Protein AF-0000000087306360 (afdb_homodimer)

Organism: Triticum turgidum subsp. durum (NCBI:txid4567)

Foldseek 3Di:
DVVQQVVLLVVLVVLLVQLVPDPDPVSVLVSLLVNLVSLQRYDPVSLLVCCVPNQVSLLVCVVDVVRLLSSLSSLLSSLLSQPVDPPDHHSDDVVRCLVVLQSLQLVLLVLVPPDDDDPPPSSVSSNVSSLSSLLSSCVRPVVSSVVSLVVQCVDPDPSSNSSSVSSCVVCVVVVVVVVVVD/DVVQQVVLLVVLVVLLVQLVPDPDPVSVLVSLLVNLVSLQRYDPVSLLVCCVPNQVSLLVCVVDVVRLLSSLSSLLSSLLSQPVDPPDHHSDDVVRCLVVLQSLQLVLLVLVPPDDDDPPPSSVSSNVSSLSSLLSSCVRPVVSSVVSLVVQCVDPDPSSNSSSVSSCVVCVVVVVVVVVVD

Solvent-accessible surface area (backbone atoms only — not comparable to full-atom values): 19522 Å² total; per-residue (Å²): 111,65,66,59,35,52,48,40,42,52,51,51,52,49,39,52,52,49,33,76,68,47,86,49,66,67,58,31,50,54,30,46,46,49,49,23,67,38,50,76,57,35,51,67,70,61,49,58,71,41,44,79,57,49,53,61,59,50,60,61,42,60,77,38,73,91,42,35,43,58,45,28,46,21,48,29,39,44,48,42,52,36,43,62,47,90,88,49,77,53,72,62,56,71,81,72,42,46,65,56,52,61,63,44,22,43,55,45,26,56,53,65,66,56,77,91,77,76,83,47,67,61,48,50,50,26,42,52,28,50,49,45,40,52,48,52,45,33,73,66,35,48,67,59,44,51,54,52,38,55,53,32,56,69,49,90,47,62,45,38,23,48,10,28,53,54,48,49,63,65,43,45,68,59,49,50,50,55,51,67,71,100,111,66,67,59,35,53,50,40,42,52,50,51,53,50,40,51,52,49,34,76,67,48,86,49,65,66,57,32,50,53,30,47,46,48,50,24,68,38,52,78,56,36,52,68,68,60,50,58,71,41,44,81,58,48,53,59,58,49,61,62,43,60,80,38,73,90,44,34,44,58,43,28,45,22,48,30,40,44,47,44,52,36,41,63,46,91,87,49,77,51,72,61,58,69,79,71,42,47,64,57,52,62,62,44,22,42,57,46,25,57,53,66,68,56,74,90,74,72,83,48,68,62,49,49,50,27,43,51,27,49,48,45,40,54,48,50,47,32,73,66,34,49,67,59,45,50,52,51,38,56,54,30,56,69,48,91,48,64,45,38,24,48,10,27,52,53,49,48,64,65,43,47,69,59,50,48,52,55,53,66,72,100

Nearest PDB structures (foldseek):
  5cwj-assembly1_A  TM=5.772E-01  e=1.421E-01  synthetic construct
  4kk0-assembly1_B  TM=5.123E-01  e=2.260E-01  Schizosaccharomyces pombe 972h-
  3bct-assembly1_A  TM=3.784E-01  e=2.368E-01  Mus musculus
  7f7o-assembly1_A  TM=3.634E-01  e=1.201E+00  Homo sapiens
  6zha-assembly1_A  TM=4.119E-01  e=9.686E+00  Homo sapiens

Structure (mmCIF, N/CA/C/O backbone):
data_AF-0000000087306360-model_v1
#
loop_
_entity.id
_entity.type
_entity.pdbx_description
1 polymer 'MROH2B-like HEAT-repeats domain-containing protein'
#
loop_
_atom_site.group_PDB
_atom_site.id
_atom_site.type_symbol
_atom_site.label_atom_id
_atom_site.label_alt_id
_atom_site.label_comp_id
_atom_site.label_asym_id
_atom_site.label_entity_id
_atom_site.label_seq_id
_atom_site.pdbx_PDB_ins_code
_atom_site.Cartn_x
_atom_site.Cartn_y
_atom_site.Cartn_z
_atom_site.occupancy
_atom_site.B_iso_or_equiv
_atom_site.auth_seq_id
_atom_site.auth_comp_id
_atom_site.auth_asym_id
_atom_site.auth_atom_id
_atom_site.pdbx_PDB_model_num
ATOM 1 N N . MET A 1 1 ? 10.766 5.312 -13.102 1 61.09 1 MET A N 1
ATOM 2 C CA . MET A 1 1 ? 10.234 6.242 -12.109 1 61.09 1 MET A CA 1
ATOM 3 C C . MET A 1 1 ? 8.727 6.418 -12.281 1 61.09 1 MET A C 1
ATOM 5 O O . MET A 1 1 ? 7.969 6.328 -11.32 1 61.09 1 MET A O 1
ATOM 9 N N . THR A 1 2 ? 8.266 6.293 -13.445 1 75.25 2 THR A N 1
ATOM 10 C CA . THR A 1 2 ? 6.855 6.535 -13.742 1 75.25 2 THR A CA 1
ATOM 11 C C . THR A 1 2 ? 6 5.348 -13.305 1 75.25 2 THR A C 1
ATOM 13 O O . THR A 1 2 ? 4.926 5.527 -12.727 1 75.25 2 THR A O 1
ATOM 16 N N . MET A 1 3 ? 6.629 4.18 -13.453 1 80.56 3 MET A N 1
ATOM 17 C CA . MET A 1 3 ? 5.863 2.984 -13.117 1 80.56 3 MET A CA 1
ATOM 18 C C . MET A 1 3 ? 5.68 2.863 -11.609 1 80.56 3 MET A C 1
ATOM 20 O O . MET A 1 3 ? 4.586 2.561 -11.133 1 80.56 3 MET A O 1
ATOM 24 N N . LEU A 1 4 ? 6.699 3.25 -10.867 1 85.75 4 LEU A N 1
ATOM 25 C CA . LEU A 1 4 ? 6.609 3.203 -9.414 1 85.75 4 LEU A CA 1
ATOM 26 C C . LEU A 1 4 ? 5.641 4.266 -8.898 1 85.75 4 LEU A C 1
ATOM 28 O O . LEU A 1 4 ? 4.863 4.008 -7.977 1 85.75 4 LEU A O 1
ATOM 32 N N . CYS A 1 5 ? 5.66 5.371 -9.594 1 91 5 CYS A N 1
ATOM 33 C CA . CYS A 1 5 ? 4.773 6.449 -9.164 1 91 5 CYS A CA 1
ATOM 34 C C . CYS A 1 5 ? 3.312 6.066 -9.375 1 91 5 CYS A C 1
ATOM 36 O O . CYS A 1 5 ? 2.475 6.301 -8.508 1 91 5 CYS A O 1
ATOM 38 N N . SER A 1 6 ? 3.059 5.449 -10.461 1 94.06 6 SER A N 1
ATOM 39 C CA . SER A 1 6 ? 1.691 5.016 -10.742 1 94.06 6 SER A CA 1
ATOM 40 C C . SER A 1 6 ? 1.239 3.943 -9.758 1 94.06 6 SER A C 1
ATOM 42 O O . SER A 1 6 ? 0.104 3.973 -9.273 1 94.06 6 SER A O 1
ATOM 44 N N . PHE A 1 7 ? 2.143 3.156 -9.492 1 95.06 7 PHE A N 1
ATOM 45 C CA . PHE A 1 7 ? 1.848 2.098 -8.531 1 95.06 7 PHE A CA 1
ATOM 46 C C . PHE A 1 7 ? 1.548 2.684 -7.16 1 95.06 7 PHE A C 1
ATOM 48 O O . PHE A 1 7 ? 0.56 2.312 -6.523 1 95.06 7 PHE A O 1
ATOM 55 N N . MET A 1 8 ? 2.359 3.643 -6.762 1 96.5 8 MET A N 1
ATOM 56 C CA . MET A 1 8 ? 2.168 4.242 -5.445 1 96.5 8 MET A CA 1
ATOM 57 C C . MET A 1 8 ? 0.843 4.996 -5.375 1 96.5 8 MET A C 1
ATOM 59 O O . MET A 1 8 ? 0.156 4.957 -4.352 1 96.5 8 MET A O 1
ATOM 63 N N . ASN A 1 9 ? 0.493 5.609 -6.449 1 97.88 9 ASN A N 1
ATOM 64 C CA . ASN A 1 9 ? -0.792 6.301 -6.488 1 97.88 9 ASN A CA 1
ATOM 65 C C . ASN A 1 9 ? -1.956 5.328 -6.328 1 97.88 9 ASN A C 1
ATOM 67 O O . ASN A 1 9 ? -2.91 5.609 -5.602 1 97.88 9 ASN A O 1
ATOM 71 N N . SER A 1 10 ? -1.844 4.215 -6.906 1 96.75 10 SER A N 1
ATOM 72 C CA . SER A 1 10 ? -2.908 3.219 -6.836 1 96.75 10 SER A CA 1
ATOM 73 C C . SER A 1 10 ? -3.039 2.645 -5.43 1 96.75 10 SER A C 1
ATOM 75 O O . SER A 1 10 ? -4.148 2.477 -4.926 1 96.75 10 SER A O 1
ATOM 77 N N . VAL A 1 11 ? -1.926 2.352 -4.828 1 97.81 11 VAL A N 1
ATOM 78 C CA . VAL A 1 11 ? -1.934 1.792 -3.482 1 97.81 11 VAL A CA 1
ATOM 79 C C . VAL A 1 11 ? -2.465 2.828 -2.494 1 97.81 11 VAL A C 1
ATOM 81 O O . VAL A 1 11 ? -3.225 2.494 -1.582 1 97.81 11 VAL A O 1
ATOM 84 N N . PHE A 1 12 ? -2.08 4.078 -2.697 1 98.38 12 PHE A N 1
ATOM 85 C CA . PHE A 1 12 ? -2.527 5.172 -1.841 1 98.38 12 PHE A CA 1
ATOM 86 C C . PHE A 1 12 ? -4.047 5.273 -1.842 1 98.38 12 PHE A C 1
ATOM 88 O O . PHE A 1 12 ? -4.672 5.348 -0.78 1 98.38 12 PHE A O 1
ATOM 95 N N . GLU A 1 13 ? -4.641 5.191 -3.018 1 97.94 13 GLU A N 1
ATOM 96 C CA . GLU A 1 13 ? -6.094 5.258 -3.139 1 97.94 13 GLU A CA 1
ATOM 97 C C . GLU A 1 13 ? -6.762 4.055 -2.479 1 97.94 13 GLU A C 1
ATOM 99 O O . GLU A 1 13 ? -7.789 4.199 -1.812 1 97.94 13 GLU A O 1
ATOM 104 N N . LEU A 1 14 ? -6.219 2.979 -2.688 1 98.12 14 LEU A N 1
ATOM 105 C CA . LEU A 1 14 ? -6.754 1.765 -2.076 1 98.12 14 LEU A CA 1
ATOM 106 C C . LEU A 1 14 ? -6.715 1.859 -0.555 1 98.12 14 LEU A C 1
ATOM 108 O O . LEU A 1 14 ? -7.695 1.539 0.117 1 98.12 14 LEU A O 1
ATOM 112 N N . LEU A 1 15 ? -5.598 2.316 -0.018 1 98.12 15 LEU A N 1
ATOM 113 C CA . LEU A 1 15 ? -5.445 2.393 1.431 1 98.12 15 LEU A CA 1
ATOM 114 C C . LEU A 1 15 ? -6.387 3.438 2.021 1 98.12 15 LEU A C 1
ATOM 116 O O . LEU A 1 15 ? -6.883 3.271 3.139 1 98.12 15 LEU A O 1
ATOM 120 N N . LEU A 1 16 ? -6.613 4.508 1.243 1 97.88 16 LEU A N 1
ATOM 121 C CA . LEU A 1 16 ? -7.605 5.48 1.69 1 97.88 16 LEU A CA 1
ATOM 122 C C . LEU A 1 16 ? -8.984 4.836 1.808 1 97.88 16 LEU A C 1
ATOM 124 O O . LEU A 1 16 ? -9.68 5.039 2.801 1 97.88 16 LEU A O 1
ATOM 128 N N . LYS A 1 17 ? -9.328 4.043 0.851 1 96.75 17 LYS A N 1
ATOM 129 C CA . LYS A 1 17 ? -10.609 3.357 0.851 1 96.75 17 LYS A CA 1
ATOM 130 C C . LYS A 1 17 ? -10.703 2.361 2.004 1 96.75 17 LYS A C 1
ATOM 132 O O . LYS A 1 17 ? -11.727 2.289 2.688 1 96.75 17 LYS A O 1
ATOM 137 N N . VAL A 1 18 ? -9.688 1.661 2.213 1 96.31 18 VAL A N 1
ATOM 138 C CA . VAL A 1 18 ? -9.633 0.656 3.27 1 96.31 18 VAL A CA 1
ATOM 139 C C . VAL A 1 18 ? -9.75 1.332 4.633 1 96.31 18 VAL A C 1
ATOM 141 O O . VAL A 1 18 ? -10.5 0.877 5.496 1 96.31 18 VAL A O 1
ATOM 144 N N . TRP A 1 19 ? -9.031 2.408 4.777 1 96.25 19 TRP A N 1
ATOM 145 C CA . TRP A 1 19 ? -9.016 3.141 6.039 1 96.25 19 TRP A CA 1
ATOM 146 C C . TRP A 1 19 ? -10.398 3.658 6.391 1 96.25 19 TRP A C 1
ATOM 148 O O . TRP A 1 19 ? -10.898 3.426 7.496 1 96.25 19 TRP A O 1
ATOM 158 N N . THR A 1 20 ? -11.016 4.246 5.461 1 94.38 20 THR A N 1
ATOM 159 C CA . THR A 1 20 ? -12.289 4.91 5.723 1 94.38 20 THR A CA 1
ATOM 160 C C . THR A 1 20 ? -13.414 3.891 5.828 1 94.38 20 THR A C 1
ATOM 162 O O . THR A 1 20 ? -14.445 4.16 6.453 1 94.38 20 THR A O 1
ATOM 165 N N . GLY A 1 21 ? -13.195 2.705 5.328 1 93.88 21 GLY A N 1
ATOM 166 C CA . GLY A 1 21 ? -14.25 1.706 5.301 1 93.88 21 GLY A CA 1
ATOM 167 C C . GLY A 1 21 ? -14.086 0.638 6.367 1 93.88 21 GLY A C 1
ATOM 168 O O . GLY A 1 21 ? -14.984 -0.186 6.566 1 93.88 21 GLY A O 1
ATOM 169 N N . SER A 1 22 ? -13.055 0.652 7.035 1 92.38 22 SER A N 1
ATOM 170 C CA . SER A 1 22 ? -12.773 -0.441 7.961 1 92.38 22 SER A CA 1
ATOM 171 C C . SER A 1 22 ? -13.312 -0.135 9.359 1 92.38 22 SER A C 1
ATOM 173 O O . SER A 1 22 ? -13.211 0.999 9.828 1 92.38 22 SER A O 1
ATOM 175 N N . ARG A 1 23 ? -13.797 -1.162 10.023 1 91.19 23 ARG A N 1
ATOM 176 C CA . ARG A 1 23 ? -14.219 -1.06 11.414 1 91.19 23 ARG A CA 1
ATOM 177 C C . ARG A 1 23 ? -13.164 -1.646 12.352 1 91.19 23 ARG A C 1
ATOM 179 O O . ARG A 1 23 ? -13.258 -1.491 13.57 1 91.19 23 ARG A O 1
ATOM 186 N N . ASP A 1 24 ? -12.156 -2.33 11.789 1 91.5 24 ASP A N 1
ATOM 187 C CA . ASP A 1 24 ? -11.07 -2.938 12.547 1 91.5 24 ASP A CA 1
ATOM 188 C C . ASP A 1 24 ? -10 -1.903 12.898 1 91.5 24 ASP A C 1
ATOM 190 O O . ASP A 1 24 ? -9.336 -1.367 12.016 1 91.5 24 ASP A O 1
ATOM 194 N N . LEU A 1 25 ? -9.836 -1.703 14.211 1 89.81 25 LEU A N 1
ATOM 195 C CA . LEU A 1 25 ? -8.93 -0.661 14.695 1 89.81 25 LEU A CA 1
ATOM 196 C C . LEU A 1 25 ? -7.512 -0.902 14.195 1 89.81 25 LEU A C 1
ATOM 198 O O . LEU A 1 25 ? -6.816 0.04 13.805 1 89.81 25 LEU A O 1
ATOM 202 N N . LYS A 1 26 ? -7.074 -2.16 14.172 1 92.12 26 LYS A N 1
ATOM 203 C CA . LYS A 1 26 ? -5.719 -2.48 13.734 1 92.12 26 LYS A CA 1
ATOM 204 C C . LYS A 1 26 ? -5.52 -2.139 12.258 1 92.12 26 LYS A C 1
ATOM 206 O O . LYS A 1 26 ? -4.48 -1.594 11.875 1 92.12 26 LYS A O 1
ATOM 211 N N . VAL A 1 27 ? -6.512 -2.428 11.492 1 94.44 27 VAL A N 1
ATOM 212 C CA . VAL A 1 27 ? -6.461 -2.109 10.07 1 94.44 27 VAL A CA 1
ATOM 213 C C . VAL A 1 27 ? -6.461 -0.594 9.875 1 94.44 27 VAL A C 1
ATOM 215 O O . VAL A 1 27 ? -5.688 -0.062 9.078 1 94.44 27 VAL A O 1
ATOM 218 N N . ARG A 1 28 ? -7.277 0.092 10.633 1 94.44 28 ARG A N 1
ATO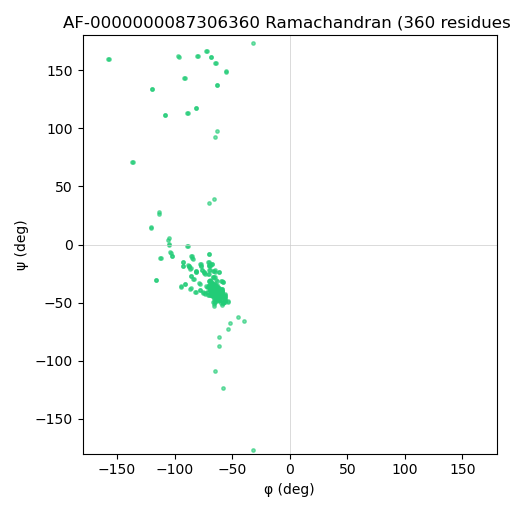M 219 C CA . ARG A 1 28 ? -7.34 1.548 10.555 1 94.44 28 ARG A CA 1
ATOM 220 C C . ARG A 1 28 ? -6 2.176 10.922 1 94.44 28 ARG A C 1
ATOM 222 O O . ARG A 1 28 ? -5.504 3.053 10.203 1 94.44 28 ARG A O 1
ATOM 229 N N . LEU A 1 29 ? -5.375 1.662 11.922 1 94.75 29 LEU A N 1
ATOM 230 C CA . LEU A 1 29 ? -4.109 2.211 12.398 1 94.75 29 LEU A CA 1
ATOM 231 C C . LEU A 1 29 ? -2.986 1.927 11.406 1 94.75 29 LEU A C 1
ATOM 233 O O . LEU A 1 29 ? -2.197 2.818 11.078 1 94.75 29 LEU A O 1
ATOM 237 N N . SER A 1 30 ? -2.961 0.717 10.914 1 96.69 30 SER A N 1
ATOM 238 C CA . SER A 1 30 ? -1.931 0.367 9.945 1 96.69 30 SER A CA 1
ATOM 239 C C . SER A 1 30 ? -2.107 1.148 8.648 1 96.69 30 SER A C 1
ATOM 241 O O . SER A 1 30 ? -1.124 1.517 8 1 96.69 30 SER A O 1
ATOM 243 N N . SER A 1 31 ? -3.365 1.388 8.305 1 97.56 31 SER A N 1
ATOM 244 C CA . SER A 1 31 ? -3.639 2.158 7.094 1 97.56 31 SER A CA 1
ATOM 245 C C . SER A 1 31 ? -3.184 3.605 7.246 1 97.56 31 SER A C 1
ATOM 247 O O . SER A 1 31 ? -2.545 4.16 6.348 1 97.56 31 SER A O 1
ATOM 249 N N . VAL A 1 32 ? -3.453 4.211 8.367 1 96.69 32 VAL A N 1
ATOM 250 C CA . VAL A 1 32 ? -3.068 5.598 8.609 1 96.69 32 VAL A CA 1
ATOM 251 C C . VAL A 1 32 ? -1.545 5.715 8.633 1 96.69 32 VAL A C 1
ATOM 253 O O . VAL A 1 32 ? -0.982 6.652 8.062 1 96.69 32 VAL A O 1
ATOM 256 N N . GLU A 1 33 ? -0.92 4.773 9.242 1 96.94 33 GLU A N 1
ATOM 257 C CA . GLU A 1 33 ? 0.54 4.758 9.273 1 96.94 33 GLU A CA 1
ATOM 258 C C . GLU A 1 33 ? 1.119 4.645 7.863 1 96.94 33 GLU A C 1
ATOM 260 O O . GLU A 1 33 ? 2.057 5.363 7.516 1 96.94 33 GLU A O 1
ATOM 265 N N . ALA A 1 34 ? 0.578 3.75 7.09 1 97.94 34 ALA A N 1
ATOM 266 C CA . ALA A 1 34 ? 1.039 3.566 5.719 1 97.94 34 ALA A CA 1
ATOM 267 C C . ALA A 1 34 ? 0.802 4.824 4.887 1 97.94 34 ALA A C 1
ATOM 269 O O . ALA A 1 34 ? 1.688 5.266 4.148 1 97.94 34 ALA A O 1
ATOM 270 N N . LEU A 1 35 ? -0.329 5.375 5.012 1 97.94 35 LEU A N 1
ATOM 271 C CA . LEU A 1 35 ? -0.656 6.598 4.289 1 97.94 35 LEU A CA 1
ATOM 272 C C . LEU A 1 35 ? 0.304 7.723 4.664 1 97.94 35 LEU A C 1
ATOM 274 O O . LEU A 1 35 ? 0.801 8.438 3.791 1 97.94 35 LEU A O 1
ATOM 278 N N . GLY A 1 36 ? 0.592 7.828 5.918 1 97.69 36 GLY A N 1
ATOM 279 C CA . GLY A 1 36 ? 1.539 8.836 6.375 1 97.69 36 GLY A CA 1
ATOM 280 C C . GLY A 1 36 ? 2.912 8.688 5.746 1 97.69 36 GLY A C 1
ATOM 281 O O . GLY A 1 36 ? 3.555 9.68 5.406 1 97.69 36 GLY A O 1
ATOM 282 N N . GLU A 1 37 ? 3.314 7.488 5.594 1 96.25 37 GLU A N 1
ATOM 283 C CA . GLU A 1 37 ? 4.621 7.223 5.004 1 96.25 37 GLU A CA 1
ATOM 284 C C . GLU A 1 37 ? 4.605 7.469 3.496 1 96.25 37 GLU A C 1
ATOM 286 O O . GLU A 1 37 ? 5.637 7.797 2.904 1 96.25 37 GLU A O 1
ATOM 291 N N . MET A 1 38 ? 3.438 7.402 2.875 1 96.81 38 MET A N 1
ATOM 292 C CA . MET A 1 38 ? 3.342 7.395 1.419 1 96.81 38 MET A CA 1
ATOM 293 C C . MET A 1 38 ? 3.152 8.805 0.878 1 96.81 38 MET A C 1
ATOM 295 O O . MET A 1 38 ? 3.314 9.047 -0.32 1 96.81 38 MET A O 1
ATOM 299 N N . VAL A 1 39 ? 2.82 9.75 1.661 1 96.62 39 VAL A N 1
ATOM 300 C CA . VAL A 1 39 ? 2.434 11.07 1.184 1 96.62 39 VAL A CA 1
ATOM 301 C C . VAL A 1 39 ? 3.6 11.711 0.427 1 96.62 39 VAL A C 1
ATOM 303 O O . VAL A 1 39 ? 3.391 12.539 -0.459 1 96.62 39 VAL A O 1
ATOM 306 N N . GLY A 1 40 ? 4.789 11.297 0.7 1 94.44 40 GLY A N 1
ATOM 307 C CA . GLY A 1 40 ? 5.938 11.82 -0.027 1 94.44 40 GLY A CA 1
ATOM 308 C C . GLY A 1 40 ? 6.254 11.031 -1.284 1 94.44 40 GLY A C 1
ATOM 309 O O . GLY A 1 40 ? 7.145 11.406 -2.049 1 94.44 40 GLY A O 1
ATOM 310 N N . LEU A 1 41 ? 5.492 9.961 -1.561 1 94.75 41 LEU A N 1
ATOM 311 C CA . LEU A 1 41 ? 5.797 9.055 -2.664 1 94.75 41 LEU A CA 1
ATOM 312 C C . LEU A 1 41 ? 4.742 9.164 -3.762 1 94.75 41 LEU A C 1
ATOM 314 O O . LEU A 1 41 ? 4.922 8.625 -4.855 1 94.75 41 LEU A O 1
ATOM 318 N N . VAL A 1 42 ? 3.625 9.828 -3.498 1 96.88 42 VAL A N 1
ATOM 319 C CA . VAL A 1 42 ? 2.561 9.977 -4.484 1 96.88 42 VAL A CA 1
ATOM 320 C C . VAL A 1 42 ? 2.693 11.328 -5.188 1 96.88 42 VAL A C 1
ATOM 322 O O . VAL A 1 42 ? 3.443 12.195 -4.742 1 96.88 42 VAL A O 1
ATOM 325 N N . THR A 1 43 ? 2.033 11.391 -6.312 1 96.19 43 THR A N 1
ATOM 326 C CA . THR A 1 43 ? 2.068 12.656 -7.043 1 96.19 43 THR A CA 1
ATOM 327 C C . THR A 1 43 ? 1.385 13.758 -6.242 1 96.19 43 THR A C 1
ATOM 329 O O . THR A 1 43 ? 0.495 13.492 -5.434 1 96.19 43 THR A O 1
ATOM 332 N N . ARG A 1 44 ? 1.751 14.984 -6.52 1 96.12 44 ARG A N 1
ATOM 333 C CA . ARG A 1 44 ? 1.168 16.141 -5.855 1 96.12 44 ARG A CA 1
ATOM 334 C C . ARG A 1 44 ? -0.329 16.234 -6.137 1 96.12 44 ARG A C 1
ATOM 336 O O . ARG A 1 44 ? -1.111 16.578 -5.246 1 96.12 44 ARG A O 1
ATOM 343 N N . SER A 1 45 ? -0.631 15.953 -7.414 1 96.81 45 SER A N 1
ATOM 344 C CA . SER A 1 45 ? -2.041 15.992 -7.785 1 96.81 45 SER A CA 1
ATOM 345 C C . SER A 1 45 ? -2.85 14.969 -6.992 1 96.81 45 SER A C 1
ATOM 347 O O . SER A 1 45 ? -3.967 15.258 -6.559 1 96.81 45 SER A O 1
ATOM 349 N N . GLN A 1 46 ? -2.266 13.773 -6.852 1 97.25 46 GLN A N 1
ATOM 350 C CA . GLN A 1 46 ? -2.914 12.734 -6.062 1 97.25 46 GLN A CA 1
ATOM 351 C C . GLN A 1 46 ? -3.088 13.172 -4.613 1 97.25 46 GLN A C 1
ATOM 353 O O . GLN A 1 46 ? -4.152 12.977 -4.023 1 97.25 46 GLN A O 1
ATOM 358 N N . LEU A 1 47 ? -2.09 13.742 -4.031 1 97.75 47 LEU A N 1
ATOM 359 C CA . LEU A 1 47 ? -2.141 14.211 -2.648 1 97.75 47 LEU A CA 1
ATOM 360 C C . LEU A 1 47 ? -3.172 15.32 -2.49 1 97.75 47 LEU A C 1
ATOM 362 O O . LEU A 1 47 ? -4.016 15.266 -1.594 1 97.75 47 LEU A O 1
ATOM 366 N N . LYS A 1 48 ? -3.139 16.25 -3.355 1 97.81 48 LYS A N 1
ATOM 367 C CA . LYS A 1 48 ? -4.066 17.375 -3.309 1 97.81 48 LYS A CA 1
ATOM 368 C C . LYS A 1 48 ? -5.516 16.906 -3.326 1 97.81 48 LYS A C 1
ATOM 370 O O . LYS A 1 48 ? -6.34 17.375 -2.539 1 97.81 48 LYS A O 1
ATOM 375 N N . SER A 1 49 ? -5.793 15.945 -4.16 1 98.12 49 SER A N 1
ATOM 376 C CA . SER A 1 49 ? -7.16 15.461 -4.32 1 98.12 49 SER A CA 1
ATOM 377 C C . SER A 1 49 ? -7.625 14.695 -3.082 1 98.12 49 SER A C 1
ATOM 379 O O . SER A 1 49 ? -8.828 14.602 -2.816 1 98.12 49 SER A O 1
ATOM 381 N N . ALA A 1 50 ? -6.723 14.211 -2.318 1 98.12 50 ALA A N 1
ATOM 382 C CA . ALA A 1 50 ? -7.047 13.367 -1.175 1 98.12 50 ALA A CA 1
ATOM 383 C C . ALA A 1 50 ? -7.184 14.195 0.1 1 98.12 50 ALA A C 1
ATOM 385 O O . ALA A 1 50 ? -7.777 13.742 1.082 1 98.12 50 ALA A O 1
ATOM 386 N N . LEU A 1 51 ? -6.688 15.406 0.181 1 98.38 51 LEU A N 1
ATOM 387 C CA . LEU A 1 51 ? -6.543 16.203 1.394 1 98.38 51 LEU A CA 1
ATOM 388 C C . LEU A 1 51 ? -7.895 16.422 2.062 1 98.38 51 LEU A C 1
ATOM 390 O O . LEU A 1 51 ? -8.031 16.25 3.275 1 98.38 51 LEU A O 1
ATOM 394 N N . PRO A 1 52 ? -8.914 16.656 1.272 1 97.62 52 PRO A N 1
ATOM 395 C CA . PRO A 1 52 ? -10.203 16.938 1.915 1 97.62 52 PRO A CA 1
ATOM 396 C C . PRO A 1 52 ? -10.766 15.742 2.674 1 97.62 52 PRO A C 1
ATOM 398 O O . PRO A 1 52 ? -11.547 15.914 3.609 1 97.62 52 PRO A O 1
ATOM 401 N N . ARG A 1 53 ? -10.352 14.617 2.314 1 96.88 53 ARG A N 1
ATOM 402 C CA . ARG A 1 53 ? -10.828 13.398 2.961 1 96.88 53 ARG A CA 1
ATOM 403 C C . ARG A 1 53 ? -9.883 12.961 4.074 1 96.88 53 ARG A C 1
ATOM 405 O O . ARG A 1 53 ? -10.328 12.562 5.152 1 96.88 53 ARG A O 1
ATOM 412 N N . ILE A 1 54 ? -8.664 13.141 3.889 1 97.81 54 ILE A N 1
ATOM 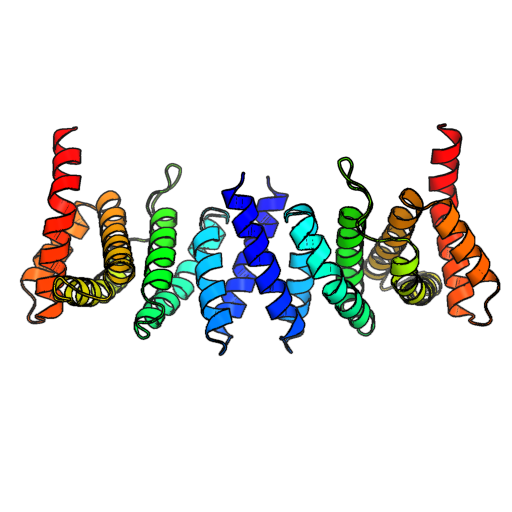413 C CA . ILE A 1 54 ? -7.656 12.602 4.789 1 97.81 54 ILE A CA 1
ATOM 414 C C . ILE A 1 54 ? -7.609 13.422 6.074 1 97.81 54 ILE A C 1
ATOM 416 O O . ILE A 1 54 ? -7.562 12.867 7.172 1 97.81 54 ILE A O 1
ATOM 420 N N . ILE A 1 55 ? -7.688 14.703 5.945 1 97.56 55 ILE A N 1
ATOM 421 C CA . ILE A 1 55 ? -7.453 15.586 7.082 1 97.56 55 ILE A CA 1
ATOM 422 C C . ILE A 1 55 ? -8.539 15.375 8.133 1 97.56 55 ILE A C 1
ATOM 424 O O . ILE A 1 55 ? -8.242 15.039 9.281 1 97.56 55 ILE A O 1
ATOM 428 N N . PRO A 1 56 ? -9.828 15.43 7.75 1 96.12 56 PRO A N 1
ATOM 429 C CA . PRO A 1 56 ? -10.852 15.234 8.781 1 96.12 56 PRO A CA 1
ATOM 430 C C . PRO A 1 56 ? -10.828 13.828 9.375 1 96.12 56 PRO A C 1
ATOM 432 O O . PRO A 1 56 ? -11.047 13.656 10.578 1 96.12 56 PRO A O 1
ATOM 435 N N . THR A 1 57 ? -10.625 12.859 8.562 1 95.06 57 THR A N 1
ATOM 436 C CA . THR A 1 57 ? -10.617 11.477 9.039 1 95.06 57 THR A CA 1
ATOM 437 C C . THR A 1 57 ? -9.469 11.258 10.023 1 95.06 57 THR A C 1
ATOM 439 O O . THR A 1 57 ? -9.617 10.531 11.008 1 95.06 57 THR A O 1
ATOM 442 N N . MET A 1 58 ? -8.32 11.875 9.75 1 95.69 58 MET A N 1
ATOM 443 C CA . MET A 1 58 ? -7.16 11.766 10.633 1 95.69 58 MET A CA 1
ATOM 444 C C . MET A 1 58 ? -7.422 12.469 11.961 1 95.69 58 MET A C 1
ATOM 446 O O . MET A 1 58 ? -7.062 11.945 13.016 1 95.69 58 MET A O 1
ATOM 450 N N . LEU A 1 59 ? -8.055 13.586 11.914 1 95.56 59 LEU A N 1
ATOM 451 C CA . LEU A 1 59 ? -8.344 14.344 13.133 1 95.56 59 LEU A CA 1
ATOM 452 C C . LEU A 1 59 ? -9.32 13.586 14.023 1 95.56 59 LEU A C 1
ATOM 454 O O . LEU A 1 59 ? -9.242 13.664 15.25 1 95.56 59 LEU A O 1
ATOM 458 N N . ASP A 1 60 ? -10.156 12.766 13.445 1 93.06 60 ASP A N 1
ATOM 459 C CA . ASP A 1 60 ? -11.148 11.992 14.188 1 93.06 60 ASP A CA 1
ATOM 460 C C . ASP A 1 60 ? -10.477 10.891 15.008 1 93.06 60 ASP A C 1
ATOM 462 O O . ASP A 1 60 ? -11.094 10.32 15.906 1 93.06 60 ASP A O 1
ATOM 466 N N . LEU A 1 61 ? -9.258 10.617 14.711 1 92.62 61 LEU A N 1
ATOM 467 C CA . LEU A 1 61 ? -8.539 9.555 15.406 1 92.62 61 LEU A CA 1
ATOM 468 C C . LEU A 1 61 ? -8.109 10.008 16.797 1 92.62 61 LEU A C 1
ATOM 470 O O . LEU A 1 61 ? -7.844 9.18 17.672 1 92.62 61 LEU A O 1
ATOM 474 N N . TYR A 1 62 ? -8.008 11.281 17.031 1 89.44 62 TYR A N 1
ATOM 475 C CA . TYR A 1 62 ? -7.484 11.812 18.281 1 89.44 62 TYR A CA 1
ATOM 476 C C . TYR A 1 62 ? -8.461 11.562 19.422 1 89.44 62 TYR A C 1
ATOM 478 O O . TYR A 1 62 ? -8.102 11.719 20.594 1 89.44 62 TYR A O 1
ATOM 486 N N . LYS A 1 63 ? -9.594 11.094 19.047 1 85.38 63 LYS A N 1
ATOM 487 C CA . LYS A 1 63 ? -10.57 10.711 20.062 1 85.38 63 LYS A CA 1
ATOM 488 C C . LYS A 1 63 ? -10.117 9.461 20.812 1 85.38 63 LYS A C 1
ATOM 490 O O . LYS A 1 63 ? -10.57 9.203 21.922 1 85.38 63 LYS A O 1
ATOM 495 N N . ASP A 1 64 ? -9.211 8.742 20.266 1 84.12 64 ASP A N 1
ATOM 496 C CA . ASP A 1 64 ? -8.625 7.551 20.875 1 84.12 64 ASP A CA 1
ATOM 497 C C . ASP A 1 64 ? -7.191 7.805 21.328 1 84.12 64 ASP A C 1
ATOM 499 O O . ASP A 1 64 ? -6.285 7.93 20.5 1 84.12 64 ASP A O 1
ATOM 503 N N . GLN A 1 65 ? -6.98 7.824 22.594 1 77.12 65 GLN A N 1
ATOM 504 C CA . GLN A 1 65 ? -5.668 8.141 23.141 1 77.12 65 GLN A CA 1
ATOM 505 C C . GLN A 1 65 ? -4.637 7.086 22.75 1 77.12 65 GLN A C 1
ATOM 507 O O . GLN A 1 65 ? -3.455 7.395 22.594 1 77.12 65 GLN A O 1
ATOM 512 N N . GLU A 1 66 ? -5.086 5.883 22.531 1 82.56 66 GLU A N 1
ATOM 513 C CA . GLU A 1 66 ? -4.188 4.77 22.234 1 82.56 66 GLU A CA 1
ATOM 514 C C . GLU A 1 66 ? -3.512 4.949 20.875 1 82.56 66 GLU A C 1
ATOM 516 O O . GLU A 1 66 ? -2.43 4.414 20.641 1 82.56 66 GLU A O 1
ATOM 521 N N . VAL A 1 67 ? -4.078 5.824 20.094 1 91.12 67 VAL A N 1
ATOM 522 C CA . VAL A 1 67 ? -3.543 5.922 18.734 1 91.12 67 VAL A CA 1
ATOM 523 C C . VAL A 1 67 ? -3.039 7.34 18.484 1 91.12 67 VAL A C 1
ATOM 525 O O . VAL A 1 67 ? -2.773 7.711 17.328 1 91.12 67 VAL A O 1
ATOM 528 N N . ALA A 1 68 ? -2.891 8.102 19.531 1 90.19 68 ALA A N 1
ATOM 529 C CA . ALA A 1 68 ? -2.572 9.523 19.422 1 90.19 68 ALA A CA 1
ATOM 530 C C . ALA A 1 68 ? -1.234 9.734 18.719 1 90.19 68 ALA A C 1
ATOM 532 O O . ALA A 1 68 ? -1.104 10.617 17.859 1 90.19 68 ALA A O 1
ATOM 533 N N . PHE A 1 69 ? -0.275 8.898 19.094 1 93.75 69 PHE A N 1
ATOM 534 C CA . PHE A 1 69 ? 1.041 9.078 18.5 1 93.75 69 PHE A CA 1
ATOM 535 C C . PHE A 1 69 ? 0.991 8.812 17 1 93.75 69 PHE A C 1
ATOM 537 O O . PHE A 1 69 ? 1.509 9.602 16.203 1 93.75 69 PHE A O 1
ATOM 544 N N . THR A 1 70 ? 0.408 7.691 16.625 1 95.12 70 THR A N 1
ATOM 545 C CA . THR A 1 70 ? 0.307 7.32 15.211 1 95.12 70 THR A CA 1
ATOM 546 C C . THR A 1 70 ? -0.423 8.406 14.414 1 95.12 70 THR A C 1
ATOM 548 O O . THR A 1 70 ? 0.011 8.781 13.328 1 95.12 70 THR A O 1
ATOM 551 N N . ALA A 1 71 ? -1.47 8.859 14.969 1 95.94 71 ALA A N 1
ATOM 552 C CA . ALA A 1 71 ? -2.246 9.922 14.328 1 95.94 71 ALA A CA 1
ATOM 553 C C . ALA A 1 71 ? -1.412 11.188 14.172 1 95.94 71 ALA A C 1
ATOM 555 O O . ALA A 1 71 ? -1.373 11.781 13.086 1 95.94 71 ALA A O 1
ATOM 556 N N . ALA A 1 72 ? -0.672 11.562 15.188 1 96.88 72 ALA A N 1
ATOM 557 C CA . ALA A 1 72 ? 0.14 12.773 15.164 1 96.88 72 ALA A CA 1
ATOM 558 C C . ALA A 1 72 ? 1.294 12.648 14.18 1 96.88 72 ALA A C 1
ATOM 560 O O . ALA A 1 72 ? 1.587 13.586 13.43 1 96.88 72 ALA A O 1
ATOM 561 N N . HIS A 1 73 ? 1.87 11.492 14.188 1 97.5 73 HIS A N 1
ATOM 562 C CA . HIS A 1 73 ? 3 11.25 13.297 1 97.5 73 HIS A CA 1
ATOM 563 C C . HIS A 1 73 ? 2.568 11.281 11.836 1 97.5 73 HIS A C 1
ATOM 565 O O . HIS A 1 73 ? 3.236 11.891 11 1 97.5 73 HIS A O 1
ATOM 571 N N . SER A 1 74 ? 1.524 10.648 11.516 1 98.06 74 SER A N 1
ATOM 572 C CA . SER A 1 74 ? 1.004 10.633 10.156 1 98.06 74 SER A CA 1
ATOM 573 C C . SER A 1 74 ? 0.557 12.023 9.719 1 98.06 74 SER A C 1
ATOM 575 O O . SER A 1 74 ? 0.775 12.43 8.578 1 98.06 74 SER A O 1
ATOM 577 N N . LEU A 1 75 ? -0.055 12.719 10.641 1 98.31 75 LEU A N 1
ATOM 578 C CA . LEU A 1 75 ? -0.463 14.086 10.352 1 98.31 75 LEU A CA 1
ATOM 579 C C . LEU A 1 75 ? 0.75 14.969 10.086 1 98.31 75 LEU A C 1
ATOM 581 O O . LEU A 1 75 ? 0.735 15.789 9.164 1 98.31 75 LEU A O 1
ATOM 585 N N . HIS A 1 76 ? 1.705 14.781 10.875 1 98.5 76 HIS A N 1
ATOM 586 C CA . HIS A 1 76 ? 2.945 15.523 10.664 1 98.5 76 HIS A CA 1
ATOM 587 C C . HIS A 1 76 ? 3.504 15.273 9.266 1 98.5 76 HIS A C 1
ATOM 589 O O . HIS A 1 76 ? 3.859 16.219 8.562 1 98.5 76 HIS A O 1
ATOM 595 N N . ASN A 1 77 ? 3.609 14.039 8.859 1 98.25 77 ASN A N 1
ATOM 596 C CA . ASN A 1 77 ? 4.094 13.695 7.527 1 98.25 77 ASN A CA 1
ATOM 597 C C . ASN A 1 77 ? 3.227 14.32 6.441 1 98.25 77 ASN A C 1
ATOM 599 O O . ASN A 1 77 ? 3.744 14.828 5.445 1 98.25 77 ASN A O 1
ATOM 603 N N . LEU A 1 78 ? 1.958 14.281 6.66 1 98.5 78 LEU A N 1
ATOM 604 C CA . LEU A 1 78 ? 0.998 14.828 5.711 1 98.5 78 LEU A CA 1
ATOM 605 C C . LEU A 1 78 ? 1.208 16.328 5.539 1 98.5 78 LEU A C 1
ATOM 607 O O . LEU A 1 78 ? 1.281 16.828 4.41 1 98.5 78 LEU A O 1
ATOM 611 N N . LEU A 1 79 ? 1.375 17.047 6.598 1 98.56 79 LEU A N 1
ATOM 612 C CA . LEU A 1 79 ? 1.574 18.484 6.547 1 98.56 79 LEU A CA 1
ATOM 613 C C . LEU A 1 79 ? 2.918 18.828 5.91 1 98.56 79 LEU A C 1
ATOM 615 O O . LEU A 1 79 ? 3.006 19.75 5.098 1 98.56 79 LEU A O 1
ATOM 619 N N . ASN A 1 80 ? 3.912 18.109 6.281 1 98.19 80 ASN A N 1
ATOM 620 C CA . ASN A 1 80 ? 5.23 18.328 5.699 1 98.19 80 ASN A CA 1
ATOM 621 C C . ASN A 1 80 ? 5.199 18.219 4.176 1 98.19 80 ASN A C 1
ATOM 623 O O . ASN A 1 80 ? 5.695 19.094 3.473 1 98.19 80 ASN A O 1
ATOM 627 N N . ALA A 1 81 ? 4.586 17.203 3.727 1 97.81 81 ALA A N 1
ATOM 628 C CA . ALA A 1 81 ? 4.508 16.969 2.287 1 97.81 81 ALA A CA 1
ATOM 629 C C . ALA A 1 81 ? 3.639 18.031 1.608 1 97.81 81 ALA A C 1
ATOM 631 O O . ALA A 1 81 ? 3.896 18.406 0.465 1 97.81 81 ALA A O 1
ATOM 632 N N . SER A 1 82 ? 2.637 18.516 2.281 1 98.38 82 SER A N 1
ATOM 633 C CA . SER A 1 82 ? 1.676 19.453 1.699 1 98.38 82 SER A CA 1
ATOM 634 C C . SER A 1 82 ? 2.211 20.875 1.712 1 98.38 82 SER A C 1
ATOM 636 O O . SER A 1 82 ? 1.845 21.688 0.861 1 98.38 82 SER A O 1
ATOM 638 N N . LEU A 1 83 ? 3.146 21.156 2.619 1 98.25 83 LEU A N 1
ATOM 639 C CA . LEU A 1 83 ? 3.441 22.562 2.854 1 98.25 83 LEU A CA 1
ATOM 640 C C . LEU A 1 83 ? 4.875 22.891 2.461 1 98.25 83 LEU A C 1
ATOM 642 O O . LEU A 1 83 ? 5.176 24.016 2.082 1 98.25 83 LEU A O 1
ATOM 646 N N . LEU A 1 84 ? 5.75 21.969 2.566 1 97.25 84 LEU A N 1
ATOM 647 C CA . LEU A 1 84 ? 7.16 22.328 2.49 1 97.25 84 LEU A CA 1
ATOM 648 C C . LEU A 1 84 ? 7.801 21.75 1.231 1 97.25 84 LEU A C 1
ATOM 650 O O . LEU A 1 84 ? 9.023 21.625 1.152 1 97.25 84 LEU A O 1
ATOM 654 N N . SER A 1 85 ? 7.098 21.531 0.276 1 91.5 85 SER A N 1
ATOM 655 C CA . SER A 1 85 ? 7.691 21.109 -0.989 1 91.5 85 SER A CA 1
ATOM 656 C C . SER A 1 85 ? 8.609 22.203 -1.55 1 91.5 85 SER A C 1
ATOM 658 O O . SER A 1 85 ? 8.266 23.375 -1.534 1 91.5 85 SER A O 1
ATOM 660 N N . GLU A 1 86 ? 9.781 21.859 -2.074 1 87.31 86 GLU A N 1
ATOM 661 C CA . GLU A 1 86 ? 10.75 22.797 -2.613 1 87.31 86 GLU A CA 1
ATOM 662 C C . GLU A 1 86 ? 10.391 23.203 -4.043 1 87.31 86 GLU A C 1
ATOM 664 O O . GLU A 1 86 ? 10.812 24.266 -4.52 1 87.31 86 GLU A O 1
ATOM 669 N N . SER A 1 87 ? 9.648 22.375 -4.668 1 90 87 SER A N 1
ATOM 670 C CA . SER A 1 87 ? 9.445 22.531 -6.105 1 90 87 SER A CA 1
ATOM 671 C C . SER A 1 87 ? 8.07 23.094 -6.414 1 90 87 SER A C 1
ATOM 673 O O . SER A 1 87 ? 7.715 23.281 -7.582 1 90 87 SER A O 1
ATOM 675 N N . ALA A 1 88 ? 7.277 23.344 -5.438 1 94.19 88 ALA A N 1
ATOM 676 C CA . ALA A 1 88 ? 5.906 23.797 -5.688 1 94.19 88 ALA A CA 1
ATOM 677 C C . ALA A 1 88 ? 5.348 24.547 -4.484 1 94.19 88 ALA A C 1
ATOM 679 O O . ALA A 1 88 ? 5.863 24.422 -3.371 1 94.19 88 ALA A O 1
ATOM 680 N N . PRO A 1 89 ? 4.336 25.328 -4.723 1 96.44 89 PRO A N 1
ATOM 681 C CA . PRO A 1 89 ? 3.68 26.016 -3.611 1 96.44 89 PRO A CA 1
ATOM 682 C C . PRO A 1 89 ? 2.932 25.062 -2.682 1 96.44 89 PRO A C 1
ATOM 684 O O . PRO A 1 89 ? 2.633 23.938 -3.066 1 96.44 89 PRO A O 1
ATOM 687 N N . PRO A 1 90 ? 2.643 25.531 -1.479 1 97.88 90 PRO A N 1
ATOM 688 C CA . PRO A 1 90 ? 1.849 24.719 -0.56 1 97.88 90 PRO A CA 1
ATOM 689 C C . PRO A 1 90 ? 0.514 24.281 -1.16 1 97.88 90 PRO A C 1
ATOM 691 O O . PRO A 1 90 ? -0.101 25.031 -1.92 1 97.88 90 PRO A O 1
ATOM 694 N N . LEU A 1 91 ? 0.09 23.078 -0.711 1 98.38 91 LEU A N 1
ATOM 695 C CA . LEU A 1 91 ? -1.171 22.547 -1.207 1 98.38 91 LEU A CA 1
ATOM 696 C C . LEU A 1 91 ? -2.342 23.031 -0.362 1 98.38 91 LEU A C 1
ATOM 698 O O . LEU A 1 91 ? -3.5 22.906 -0.767 1 98.38 91 LEU A O 1
ATOM 702 N N . LEU A 1 92 ? -2.055 23.484 0.789 1 98.19 92 LEU A N 1
ATOM 703 C CA . LEU A 1 92 ? -3.066 23.984 1.711 1 98.19 92 LEU A CA 1
ATOM 704 C C . LEU A 1 92 ? -2.812 25.453 2.047 1 98.19 92 LEU A C 1
ATOM 706 O O . LEU A 1 92 ? -1.671 25.859 2.281 1 98.19 92 LEU A O 1
ATOM 710 N N . GLU A 1 93 ? -3.855 26.188 1.992 1 97.75 93 GLU A N 1
ATOM 711 C CA . GLU A 1 93 ? -3.785 27.547 2.518 1 97.75 93 GLU A CA 1
ATOM 712 C C . GLU A 1 93 ? -3.914 27.562 4.039 1 97.75 93 GLU A C 1
ATOM 714 O O . GLU A 1 93 ? -4.438 26.625 4.629 1 97.75 93 GLU A O 1
ATOM 719 N N . PHE A 1 94 ? -3.516 28.641 4.684 1 97.94 94 PHE A N 1
ATOM 720 C CA . PHE A 1 94 ? -3.512 28.703 6.141 1 97.94 94 PHE A CA 1
ATOM 721 C C . PHE A 1 94 ? -4.922 28.531 6.691 1 97.94 94 PHE A C 1
ATOM 723 O O . PHE A 1 94 ? -5.117 27.891 7.727 1 97.94 94 PHE A O 1
ATOM 730 N N . GLU A 1 95 ? -5.895 29.109 5.98 1 97.44 95 GLU A N 1
ATOM 731 C CA . GLU A 1 95 ? -7.277 29.016 6.434 1 97.44 95 GLU A CA 1
ATOM 732 C C . GLU A 1 95 ? -7.727 27.562 6.57 1 97.44 95 GLU A C 1
ATOM 734 O O . GLU A 1 95 ? -8.5 27.234 7.469 1 97.44 95 GLU A O 1
ATOM 739 N N . GLU A 1 96 ? -7.164 26.734 5.707 1 96.75 96 GLU A N 1
ATOM 740 C CA . GLU A 1 96 ? -7.516 25.312 5.727 1 96.75 96 GLU A CA 1
ATOM 741 C C . GLU A 1 96 ? -6.809 24.578 6.863 1 96.75 96 GLU A C 1
ATOM 743 O O . GLU A 1 96 ? -7.234 23.5 7.273 1 96.75 96 GLU A O 1
ATOM 748 N N . LEU A 1 97 ? -5.785 25.203 7.387 1 98.19 97 LEU A N 1
ATOM 749 C CA . LEU A 1 97 ? -5.008 24.609 8.469 1 98.19 97 LEU A CA 1
ATOM 750 C C . LEU A 1 97 ? -5.605 24.953 9.828 1 98.19 97 LEU A C 1
ATOM 752 O O . LEU A 1 97 ? -5.293 24.312 10.828 1 98.19 97 LEU A O 1
ATOM 756 N N . ALA A 1 98 ? -6.41 25.938 9.875 1 96.06 98 ALA A N 1
ATOM 757 C CA . ALA A 1 98 ? -6.949 26.438 11.133 1 96.06 98 ALA A CA 1
ATOM 758 C C . ALA A 1 98 ? -7.66 25.328 11.906 1 96.06 98 ALA A C 1
ATOM 760 O O . ALA A 1 98 ? -7.488 25.203 13.117 1 96.06 98 ALA A O 1
ATOM 761 N N . VAL A 1 99 ? -8.461 24.562 11.188 1 96.62 99 VAL A N 1
ATOM 762 C CA . VAL A 1 99 ? -9.219 23.5 11.836 1 96.62 99 VAL A CA 1
ATOM 763 C C . VAL A 1 99 ? 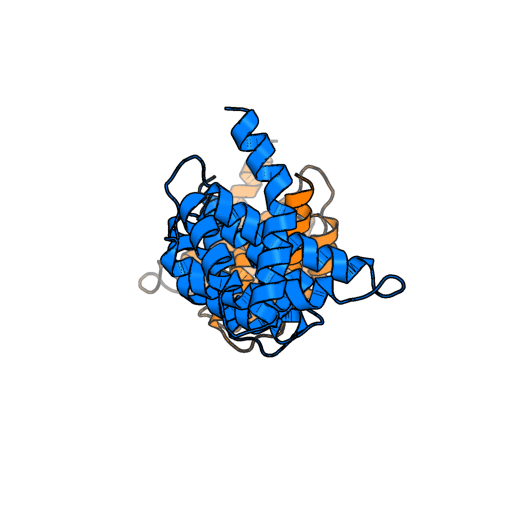-8.258 22.484 12.445 1 96.62 99 VAL A C 1
ATOM 765 O O . VAL A 1 99 ? -8.531 21.922 13.508 1 96.62 99 VAL A O 1
ATOM 768 N N . VAL A 1 100 ? -7.172 22.172 11.758 1 98.5 100 VAL A N 1
ATOM 769 C CA . VAL A 1 100 ? -6.148 21.266 12.258 1 98.5 100 VAL A CA 1
ATOM 770 C C . VAL A 1 100 ? -5.539 21.828 13.539 1 98.5 100 VAL A C 1
ATOM 772 O O . VAL A 1 100 ? -5.492 21.141 14.562 1 98.5 100 VAL A O 1
ATOM 775 N N . LEU A 1 101 ? -5.18 23.109 13.5 1 98.5 101 LEU A N 1
ATOM 776 C CA . LEU A 1 101 ? -4.5 23.766 14.609 1 98.5 101 LEU A CA 1
ATOM 777 C C . LEU A 1 101 ? -5.41 23.844 15.836 1 98.5 101 LEU A C 1
ATOM 779 O O . LEU A 1 101 ? -4.973 23.578 16.953 1 98.5 101 LEU A O 1
ATOM 783 N N . ILE A 1 102 ? -6.629 24.109 15.602 1 97.81 102 ILE A N 1
ATOM 784 C CA . ILE A 1 102 ? -7.598 24.234 16.688 1 97.81 102 ILE A CA 1
ATOM 785 C C . ILE A 1 102 ? -7.797 22.875 17.359 1 97.81 102 ILE A C 1
ATOM 787 O O . ILE A 1 102 ? -7.973 22.797 18.578 1 97.81 102 ILE A O 1
ATOM 791 N N . THR A 1 103 ? -7.793 21.859 16.547 1 97.12 103 THR A N 1
ATOM 792 C CA . THR A 1 103 ? -7.98 20.5 17.078 1 97.12 103 THR A CA 1
ATOM 793 C C . THR A 1 103 ? -6.766 20.062 17.891 1 97.12 103 THR A C 1
ATOM 795 O O . THR A 1 103 ? -6.902 19.328 18.875 1 97.12 103 THR A O 1
ATOM 798 N N . LEU A 1 104 ? -5.562 20.531 17.562 1 97.62 104 LEU A N 1
ATOM 799 C CA . LEU A 1 104 ? -4.328 20.031 18.156 1 97.62 104 LEU A CA 1
ATOM 800 C C . LEU A 1 104 ? -4.023 20.75 19.469 1 97.62 104 LEU A C 1
ATOM 802 O O . LEU A 1 104 ? -3.352 20.203 20.344 1 97.62 104 LEU A O 1
ATOM 806 N N . LEU A 1 105 ? -4.473 21.984 19.656 1 97.5 105 LEU A N 1
ATOM 807 C CA . LEU A 1 105 ? -4.109 22.812 20.812 1 97.5 105 LEU A CA 1
ATOM 808 C C . LEU A 1 105 ? -4.516 22.125 22.109 1 97.5 105 LEU A C 1
ATOM 810 O O . LEU A 1 105 ? -3.699 22 23.031 1 97.5 105 LEU A O 1
ATOM 814 N N . PRO A 1 106 ? -5.777 21.688 22.234 1 95.88 106 PRO A N 1
ATOM 815 C CA . PRO A 1 106 ? -6.125 20.984 23.469 1 95.88 106 PRO A CA 1
ATOM 816 C C . PRO A 1 106 ? -5.285 19.734 23.703 1 95.88 106 PRO A C 1
ATOM 818 O O . PRO A 1 106 ? -5.016 19.359 24.844 1 95.88 106 PRO A O 1
ATOM 821 N N . LEU A 1 107 ? -4.867 19.078 22.625 1 94.75 107 LEU A N 1
ATOM 822 C CA . LEU A 1 107 ? -4.035 17.891 22.766 1 94.75 107 LEU A CA 1
ATOM 823 C C . LEU A 1 107 ? -2.65 18.25 23.297 1 94.75 107 LEU A C 1
ATOM 825 O O . LEU A 1 107 ? -2.076 17.5 24.094 1 94.75 107 LEU A O 1
ATOM 829 N N . VAL A 1 108 ? -2.105 19.344 22.812 1 95.44 108 VAL A N 1
ATOM 830 C CA . VAL A 1 108 ? -0.847 19.859 23.344 1 95.44 108 VAL A CA 1
ATOM 831 C C . VAL A 1 108 ? -0.995 20.141 24.828 1 95.44 108 VAL A C 1
ATOM 833 O O . VAL A 1 108 ? -0.141 19.75 25.625 1 95.44 108 VAL A O 1
ATOM 836 N N . SER A 1 109 ? -2.092 20.75 25.203 1 94.75 109 SER A N 1
ATOM 837 C CA . SER A 1 109 ? -2.363 21.125 26.578 1 94.75 109 SER A CA 1
ATOM 838 C C . SER A 1 109 ? -2.383 19.906 27.5 1 94.75 109 SER A C 1
ATOM 840 O O . SER A 1 109 ? -1.794 19.922 28.578 1 94.75 109 SER A O 1
ATOM 842 N N . VAL A 1 110 ? -3.008 18.859 27.062 1 91.62 110 VAL A N 1
ATOM 843 C CA . VAL A 1 110 ? -3.135 17.641 27.844 1 91.62 110 VAL A CA 1
ATOM 844 C C . VAL A 1 110 ? -1.754 17.031 28.078 1 91.62 110 VAL A C 1
ATOM 846 O O . VAL A 1 110 ? -1.488 16.469 29.156 1 91.62 110 VAL A O 1
ATOM 849 N N . ASN A 1 111 ? -0.893 17.234 27.172 1 85.44 111 ASN A N 1
ATOM 850 C CA . ASN A 1 111 ? 0.418 16.594 27.25 1 85.44 111 ASN A CA 1
ATOM 851 C C . ASN A 1 111 ? 1.398 17.422 28.062 1 85.44 111 ASN A C 1
ATOM 853 O O . ASN A 1 111 ? 2.434 16.922 28.5 1 85.44 111 ASN A O 1
ATOM 857 N N . ILE A 1 112 ? 1.146 18.688 28.203 1 82.81 112 ILE A N 1
ATOM 858 C CA . ILE A 1 112 ? 1.935 19.547 29.078 1 82.81 112 ILE A CA 1
ATOM 859 C C . ILE A 1 112 ? 1.605 19.25 30.531 1 82.81 112 ILE A C 1
ATOM 861 O O . ILE A 1 112 ? 2.496 19.234 31.391 1 82.81 112 ILE A O 1
ATOM 865 N N . SER A 1 113 ? 0.303 19.062 30.844 1 72.81 113 SER A N 1
ATOM 866 C CA . SER A 1 113 ? -0.17 18.844 32.219 1 72.81 113 SER A CA 1
ATOM 867 C C . SER A 1 113 ? 0.263 17.484 32.719 1 72.81 113 SER A C 1
ATOM 869 O O . SER A 1 113 ? 0.198 17.219 33.938 1 72.81 113 SER A O 1
ATOM 871 N N . LYS A 1 114 ? 0.505 16.516 31.844 1 64.75 114 LYS A N 1
ATOM 872 C CA . LYS A 1 114 ? 0.881 15.172 32.281 1 64.75 114 LYS A CA 1
ATOM 873 C C . LYS A 1 114 ? 2.232 15.188 33 1 64.75 114 LYS A C 1
ATOM 875 O O . LYS A 1 114 ? 3.18 15.82 32.531 1 64.75 114 LYS A O 1
ATOM 880 N N . ASP A 1 115 ? 2.219 15.336 34.438 1 52.47 115 ASP A N 1
ATOM 881 C CA . ASP A 1 115 ? 3.318 15.336 35.406 1 52.47 115 ASP A CA 1
ATOM 882 C C . ASP A 1 115 ? 4.449 14.422 34.938 1 52.47 115 ASP A C 1
ATOM 884 O O . ASP A 1 115 ? 4.246 13.562 34.094 1 52.47 115 ASP A O 1
ATOM 888 N N . GLU A 1 116 ? 5.734 14.289 36.062 1 45.19 116 GLU A N 1
ATOM 889 C CA . GLU A 1 116 ? 7.082 13.734 36.031 1 45.19 116 GLU A CA 1
ATOM 890 C C . GLU A 1 116 ? 7.066 12.281 35.562 1 45.19 116 GLU A C 1
ATOM 892 O O . GLU A 1 116 ? 8.078 11.758 35.094 1 45.19 116 GLU A O 1
ATOM 897 N N . ARG A 1 117 ? 6.547 11.43 36.562 1 45.06 117 ARG A N 1
ATOM 898 C CA . ARG A 1 117 ? 7.07 10.07 36.625 1 45.06 117 ARG A CA 1
ATOM 899 C C . ARG A 1 117 ? 6.777 9.312 35.344 1 45.06 117 ARG A C 1
ATOM 901 O O . ARG A 1 117 ? 7.609 8.531 34.875 1 45.06 117 ARG A O 1
ATOM 908 N N . SER A 1 118 ? 5.688 8.75 35.312 1 43.94 118 SER A N 1
ATOM 909 C CA . SER A 1 118 ? 5.43 7.457 34.688 1 43.94 118 SER A CA 1
ATOM 910 C C . SER A 1 118 ? 5.645 7.531 33.156 1 43.94 118 SER A C 1
ATOM 912 O O . SER A 1 118 ? 6.371 6.715 32.594 1 43.94 118 SER A O 1
ATOM 914 N N . TYR A 1 119 ? 4.32 7.457 32.219 1 48.28 119 TYR A N 1
ATOM 915 C CA . TYR A 1 119 ? 4.004 6.926 30.906 1 48.28 119 TYR A CA 1
ATOM 916 C C . TYR A 1 119 ? 4.676 7.746 29.812 1 48.28 119 TYR A C 1
ATOM 918 O O . TYR A 1 119 ? 4.078 8.68 29.266 1 48.28 119 TYR A O 1
ATOM 926 N N . ILE A 1 120 ? 5.906 8.227 30.141 1 56.69 120 ILE A N 1
ATOM 927 C CA . ILE A 1 120 ? 6.836 9.234 29.641 1 56.69 120 ILE A CA 1
ATOM 928 C C . ILE A 1 120 ? 6.945 9.133 28.125 1 56.69 120 ILE A C 1
ATOM 930 O O . ILE A 1 120 ? 6.855 10.141 27.422 1 56.69 120 ILE A O 1
ATOM 934 N N . SER A 1 121 ? 7.41 8 27.734 1 77.62 121 SER A N 1
ATOM 935 C CA . SER A 1 121 ? 8.055 7.996 26.422 1 77.62 121 SER A CA 1
ATOM 936 C C . SER A 1 121 ? 7.035 8.195 25.297 1 77.62 121 SER A C 1
ATOM 938 O O . SER A 1 121 ? 7.223 9.047 24.422 1 77.62 121 SER A O 1
ATOM 940 N N . LYS A 1 122 ? 5.77 7.617 25.469 1 81.12 122 LYS A N 1
ATOM 941 C CA . LYS A 1 122 ? 4.801 7.727 24.391 1 81.12 122 LYS A CA 1
ATOM 942 C C . LYS A 1 122 ? 4.164 9.109 24.359 1 81.12 122 LYS A C 1
ATOM 944 O O . LYS A 1 122 ? 3.939 9.672 23.281 1 81.12 122 LYS A O 1
ATOM 949 N N . GLY A 1 123 ? 3.885 9.641 25.578 1 85.44 123 GLY A N 1
ATOM 950 C CA . GLY A 1 123 ? 3.326 10.977 25.656 1 85.44 123 GLY A CA 1
ATOM 951 C C . GLY A 1 123 ? 4.262 12.047 25.141 1 85.44 123 GLY A C 1
ATOM 952 O O . GLY A 1 123 ? 3.838 12.953 24.422 1 85.44 123 GLY A O 1
ATOM 953 N N . LEU A 1 124 ? 5.453 11.82 25.5 1 89.88 124 LEU A N 1
ATOM 954 C CA . LEU A 1 124 ? 6.457 12.773 25.047 1 89.88 124 LEU A CA 1
ATOM 955 C C . LEU A 1 124 ? 6.605 12.711 23.516 1 89.88 124 LEU A C 1
ATOM 957 O O . LEU A 1 124 ? 6.719 13.75 22.859 1 89.88 124 LEU A O 1
ATOM 961 N N . LYS A 1 125 ? 6.594 11.516 23 1 92.5 125 LYS A N 1
ATOM 962 C CA . LYS A 1 125 ? 6.688 11.344 21.547 1 92.5 125 LYS A CA 1
ATOM 963 C C . LYS A 1 125 ? 5.496 11.984 20.844 1 92.5 125 LYS A C 1
ATOM 965 O O . LYS A 1 125 ? 5.66 12.664 19.828 1 92.5 125 LYS A O 1
ATOM 970 N N . THR A 1 126 ? 4.363 11.758 21.438 1 93.75 126 THR A N 1
ATOM 971 C CA . THR A 1 126 ? 3.156 12.352 20.875 1 93.75 126 THR A CA 1
ATOM 972 C C . THR A 1 126 ? 3.229 13.875 20.922 1 93.75 126 THR A C 1
ATOM 974 O O . THR A 1 126 ? 2.969 14.547 19.922 1 93.75 126 THR A O 1
ATOM 977 N N . TYR A 1 127 ? 3.613 14.336 22.016 1 93.56 127 TYR A N 1
ATOM 978 C CA . TYR A 1 127 ? 3.766 15.781 22.203 1 93.56 127 TYR A CA 1
ATOM 979 C C . TYR A 1 127 ? 4.727 16.359 21.172 1 93.56 127 TYR A C 1
ATOM 981 O O . TYR A 1 127 ? 4.43 17.391 20.547 1 93.56 127 TYR A O 1
ATOM 989 N N . ASN A 1 128 ? 5.828 15.719 20.953 1 94.44 128 ASN A N 1
ATOM 990 C CA . ASN A 1 128 ? 6.82 16.188 19.984 1 94.44 128 ASN A CA 1
ATOM 991 C C . ASN A 1 128 ? 6.254 16.203 18.562 1 94.44 128 ASN A C 1
ATOM 993 O O . ASN A 1 128 ? 6.5 17.156 17.812 1 94.44 128 ASN A O 1
ATOM 997 N N . GLU A 1 129 ? 5.477 15.188 18.25 1 96.62 129 GLU A N 1
ATOM 998 C CA . GLU A 1 129 ? 4.871 15.164 16.922 1 96.62 129 GLU A CA 1
ATOM 999 C C . GLU A 1 129 ? 3.854 16.297 16.75 1 96.62 129 GLU A C 1
ATOM 1001 O O . GLU A 1 129 ? 3.762 16.906 15.688 1 96.62 129 GLU A O 1
ATOM 1006 N N . LEU A 1 130 ? 3.127 16.516 17.812 1 97.25 130 LEU A N 1
ATOM 1007 C CA . LEU A 1 130 ? 2.182 17.625 17.781 1 97.25 130 LEU A CA 1
ATOM 1008 C C . LEU A 1 130 ? 2.904 18.953 17.547 1 97.25 130 LEU A C 1
ATOM 1010 O O . LEU A 1 130 ? 2.48 19.75 16.719 1 97.25 130 LEU A O 1
ATOM 1014 N N . GLN A 1 131 ? 3.996 19.062 18.203 1 96.38 131 GLN A N 1
ATOM 1015 C CA . GLN A 1 131 ? 4.773 20.281 18.062 1 96.38 131 GLN A CA 1
ATOM 1016 C C . GLN A 1 131 ? 5.359 20.406 16.656 1 96.38 131 GLN A C 1
ATOM 1018 O O . GLN A 1 131 ? 5.445 21.5 16.109 1 96.38 131 GLN A O 1
ATOM 1023 N N . HIS A 1 132 ? 5.695 19.344 16.094 1 97.62 132 HIS A N 1
ATOM 1024 C CA . HIS A 1 132 ? 6.215 19.344 14.734 1 97.62 132 HIS A CA 1
ATOM 1025 C C . HIS A 1 132 ? 5.145 19.797 13.742 1 97.62 132 HIS A C 1
ATOM 1027 O O . HIS A 1 132 ? 5.453 20.438 12.734 1 97.62 132 HIS A O 1
ATOM 1033 N N . CYS A 1 133 ? 3.943 19.484 14 1 98.31 133 CYS A N 1
ATOM 1034 C CA . CYS A 1 133 ? 2.859 19.953 13.148 1 98.31 133 CYS A CA 1
ATOM 1035 C C . CYS A 1 133 ? 2.787 21.484 13.164 1 98.31 133 CYS A C 1
ATOM 1037 O O . CYS A 1 133 ? 2.648 22.109 12.117 1 98.31 133 CYS A O 1
ATOM 1039 N N . PHE A 1 134 ? 2.938 22.047 14.312 1 98.12 134 PHE A N 1
ATOM 1040 C CA . PHE A 1 134 ? 2.949 23.5 14.414 1 98.12 134 PHE A CA 1
ATOM 1041 C C . PHE A 1 134 ? 4.207 24.078 13.773 1 98.12 134 PHE A C 1
ATOM 1043 O O . PHE A 1 134 ? 4.148 25.109 13.109 1 98.12 134 PHE A O 1
ATOM 1050 N N . LEU A 1 135 ? 5.32 23.406 13.969 1 97.81 135 LEU A N 1
ATOM 1051 C CA . LEU A 1 135 ? 6.566 23.875 13.375 1 97.81 135 LEU A CA 1
ATOM 1052 C C . LEU A 1 135 ? 6.457 23.906 11.852 1 97.81 135 LEU A C 1
ATOM 1054 O O . LEU A 1 135 ? 6.809 24.906 11.227 1 97.81 135 LEU A O 1
ATOM 1058 N N . VAL A 1 136 ? 5.961 22.891 11.266 1 97.94 136 VAL A N 1
ATOM 1059 C CA . VAL A 1 136 ? 5.816 22.812 9.812 1 97.94 136 VAL A CA 1
ATOM 1060 C C . VAL A 1 136 ? 4.891 23.938 9.328 1 97.94 136 VAL A C 1
ATOM 1062 O O . VAL A 1 136 ? 5.176 24.594 8.328 1 97.94 136 VAL A O 1
ATOM 1065 N N . THR A 1 137 ? 3.855 24.141 10.016 1 97.94 137 THR A N 1
ATOM 1066 C CA . THR A 1 137 ? 2.916 25.219 9.672 1 97.94 137 THR A CA 1
ATOM 1067 C C . THR A 1 137 ? 3.586 26.578 9.781 1 97.94 137 THR A C 1
ATOM 1069 O O . THR A 1 137 ? 3.391 27.438 8.922 1 97.94 137 THR A O 1
ATOM 1072 N N . GLY A 1 138 ? 4.387 26.734 10.781 1 97.19 138 GLY A N 1
ATOM 1073 C CA . GLY A 1 138 ? 5.086 27.984 11 1 97.19 138 GLY A CA 1
ATOM 1074 C C . GLY A 1 138 ? 6.156 28.25 9.961 1 97.19 138 GLY A C 1
ATOM 1075 O O . GLY A 1 138 ? 6.457 29.406 9.656 1 97.19 138 GLY A O 1
ATOM 1076 N N . LEU A 1 139 ? 6.734 27.266 9.477 1 96.25 139 LEU A N 1
ATOM 1077 C CA . LEU A 1 139 ? 7.723 27.438 8.414 1 96.25 139 LEU A CA 1
ATOM 1078 C C . LEU A 1 139 ? 7.059 27.859 7.109 1 96.25 139 LEU A C 1
ATOM 1080 O O . LEU A 1 139 ? 7.629 28.641 6.344 1 96.25 139 LEU A O 1
ATOM 1084 N N . ALA A 1 140 ? 5.898 27.438 6.898 1 96.81 140 ALA A N 1
ATOM 1085 C CA . ALA A 1 140 ? 5.184 27.781 5.672 1 96.81 140 ALA A CA 1
ATOM 1086 C C . ALA A 1 140 ? 4.457 29.109 5.805 1 96.81 140 ALA A C 1
ATOM 1088 O O . ALA A 1 140 ? 4.391 29.891 4.852 1 96.81 140 ALA A O 1
ATOM 1089 N N . TYR A 1 141 ? 3.926 29.328 6.965 1 96.88 141 TYR A N 1
ATOM 1090 C CA . TYR A 1 141 ? 3.111 30.516 7.223 1 96.88 141 TYR A CA 1
ATOM 1091 C C . TYR A 1 141 ? 3.463 31.141 8.57 1 96.88 141 TYR A C 1
ATOM 1093 O O . TYR A 1 141 ? 2.633 31.172 9.477 1 96.88 141 TYR A O 1
ATOM 1101 N N . PRO A 1 142 ? 4.648 31.75 8.664 1 95.81 142 PRO A N 1
ATOM 1102 C CA . PRO A 1 142 ? 5.133 32.219 9.969 1 95.81 142 PRO A CA 1
ATOM 1103 C C . PRO A 1 142 ? 4.254 33.281 10.57 1 95.81 142 PRO A C 1
ATOM 1105 O O . PRO A 1 142 ? 3.904 33.219 11.758 1 95.81 142 PRO A O 1
ATOM 1108 N N . GLU A 1 143 ? 3.818 34.25 9.766 1 96.06 143 GLU A N 1
ATOM 1109 C CA . GLU A 1 143 ? 3.023 35.375 10.289 1 96.06 143 GLU A CA 1
ATOM 1110 C C . GLU A 1 143 ? 1.623 34.906 10.68 1 96.06 143 GLU A C 1
ATOM 1112 O O . GLU A 1 143 ? 1.114 35.281 11.742 1 96.06 143 GLU A O 1
ATOM 1117 N N . ASP A 1 144 ? 1.086 34.062 9.844 1 97.62 144 ASP A N 1
ATOM 1118 C CA . ASP A 1 144 ? -0.26 33.562 10.109 1 97.62 144 ASP A CA 1
ATOM 1119 C C . ASP A 1 144 ? -0.295 32.719 11.375 1 97.62 144 ASP A C 1
ATOM 1121 O O . ASP A 1 144 ? -1.224 32.844 12.18 1 97.62 144 ASP A O 1
ATOM 1125 N N . LEU A 1 145 ? 0.672 31.875 11.516 1 97.81 145 LEU A N 1
ATOM 1126 C CA . LEU A 1 145 ? 0.72 31.031 12.703 1 97.81 145 LEU A CA 1
ATOM 1127 C C . LEU A 1 145 ? 0.885 31.875 13.961 1 97.81 145 LEU A C 1
ATOM 1129 O O . LEU A 1 145 ? 0.235 31.609 14.977 1 97.81 145 LEU A O 1
ATOM 1133 N N . CYS A 1 146 ? 1.727 32.844 13.883 1 96.06 146 CYS A N 1
ATOM 1134 C CA . CYS A 1 146 ? 1.928 33.719 15.023 1 96.06 146 CYS A CA 1
ATOM 1135 C C . CYS A 1 146 ? 0.621 34.375 15.43 1 96.06 146 CYS A C 1
ATOM 1137 O O . CYS A 1 146 ? 0.252 34.375 16.609 1 96.06 146 CYS A O 1
ATOM 1139 N N . MET A 1 147 ? -0.045 34.938 14.461 1 97.31 147 MET A N 1
ATOM 1140 C CA . MET A 1 147 ? -1.311 35.625 14.727 1 97.31 147 MET A CA 1
ATOM 1141 C C . MET A 1 147 ? -2.34 34.656 15.289 1 97.31 147 MET A C 1
ATOM 1143 O O . MET A 1 147 ? -3.09 35 16.203 1 97.31 147 MET A O 1
ATOM 1147 N N . PHE A 1 148 ? -2.408 33.5 14.75 1 97.81 148 PHE A N 1
ATOM 1148 C CA . PHE A 1 148 ? -3.32 32.438 15.203 1 97.81 148 PHE A CA 1
ATOM 1149 C C . PHE A 1 148 ? -3.07 32.094 16.672 1 97.81 148 PHE A C 1
ATOM 1151 O O . PHE A 1 148 ? -4.004 32.094 17.469 1 97.81 148 PHE A O 1
ATOM 1158 N N . LEU A 1 149 ? -1.811 31.875 17.031 1 97.75 149 LEU A N 1
ATOM 1159 C CA . LEU A 1 149 ? -1.472 31.484 18.406 1 97.75 149 LEU A CA 1
ATOM 1160 C C . LEU A 1 149 ? -1.772 32.625 19.375 1 97.75 149 LEU A C 1
ATOM 1162 O O . LEU A 1 149 ? -2.293 32.375 20.469 1 97.75 149 LEU A O 1
ATOM 1166 N N . LEU A 1 150 ? -1.468 33.812 18.953 1 97.06 150 LEU A N 1
ATOM 1167 C CA . LEU A 1 150 ? -1.748 34.969 19.797 1 97.06 150 LEU A CA 1
ATOM 1168 C C . LEU A 1 150 ? -3.246 35.125 20.047 1 97.06 150 LEU A C 1
ATOM 1170 O O . LEU A 1 150 ? -3.672 35.406 21.156 1 97.06 150 LEU A O 1
ATOM 1174 N N . SER A 1 151 ? -3.979 34.906 19 1 97.88 151 SER A N 1
ATOM 1175 C CA . SER A 1 151 ? -5.43 34.969 19.141 1 97.88 151 SER A CA 1
ATOM 1176 C C . SER A 1 151 ? -5.957 33.906 20.094 1 97.88 151 SER A C 1
ATOM 1178 O O . SER A 1 151 ? -6.926 34.125 20.812 1 97.88 151 SER A O 1
ATOM 1180 N N . LYS A 1 152 ? -5.359 32.75 20.109 1 97.56 152 LYS A N 1
ATOM 1181 C CA . LYS A 1 152 ? -5.793 31.641 20.969 1 97.56 152 LYS A CA 1
ATOM 1182 C C . LYS A 1 152 ? -5.395 31.891 22.422 1 97.56 152 LYS A C 1
ATOM 1184 O O . LYS A 1 152 ? -6.059 31.406 23.344 1 97.56 152 LYS A O 1
ATOM 1189 N N . CYS A 1 153 ? -4.383 32.688 22.656 1 96.5 153 CYS A N 1
ATOM 1190 C CA . CYS A 1 153 ? -3.973 33.062 24 1 96.5 153 CYS A CA 1
ATOM 1191 C C . CYS A 1 153 ? -4.992 33.969 24.641 1 96.5 153 CYS A C 1
ATOM 1193 O O . CYS A 1 153 ? -4.996 34.156 25.859 1 96.5 153 CYS A O 1
ATOM 1195 N N . ARG A 1 154 ? -5.848 34.562 23.844 1 96.25 154 ARG A N 1
ATOM 1196 C CA . ARG A 1 154 ? -6.867 35.469 24.328 1 96.25 154 ARG A CA 1
ATOM 1197 C C . ARG A 1 154 ? -8.25 34.812 24.312 1 96.25 154 ARG A C 1
ATOM 1199 O O . ARG A 1 154 ? -9.258 35.5 24.547 1 96.25 154 ARG A O 1
ATOM 1206 N N . SER A 1 155 ? -8.297 33.562 24 1 93.94 155 SER A N 1
ATOM 1207 C CA . SER A 1 155 ? -9.562 32.844 23.906 1 93.94 155 SER A CA 1
ATOM 1208 C C . SER A 1 155 ? -10.156 32.594 25.281 1 93.94 155 SER A C 1
ATOM 1210 O O . SER A 1 155 ? -9.516 32.875 26.297 1 93.94 155 SER A O 1
ATOM 1212 N N . LYS A 1 156 ? -11.367 32.219 25.453 1 93.38 156 LYS A N 1
ATOM 1213 C CA . LYS A 1 156 ? -12.016 31.859 26.719 1 93.38 156 LYS A CA 1
ATOM 1214 C C . LYS A 1 156 ? -11.781 30.391 27.078 1 93.38 156 LYS A C 1
ATOM 1216 O O . LYS A 1 156 ? -12.031 29.969 28.203 1 93.38 156 LYS A O 1
ATOM 1221 N N . ASP A 1 157 ? -11.266 29.641 26.203 1 95.56 157 ASP A N 1
ATOM 1222 C CA . ASP A 1 157 ? -11.023 28.219 26.375 1 95.56 157 ASP A CA 1
ATOM 1223 C C . ASP A 1 157 ? -9.648 27.953 27 1 95.56 157 ASP A C 1
ATOM 1225 O O . ASP A 1 157 ? -8.625 28.188 26.359 1 95.56 157 ASP A O 1
ATOM 1229 N N . GLU A 1 158 ? -9.633 27.453 28.172 1 96.06 158 GLU A N 1
ATOM 1230 C CA . GLU A 1 158 ? -8.398 27.266 28.922 1 96.06 158 GLU A CA 1
ATOM 1231 C C . GLU A 1 158 ? -7.461 26.297 28.203 1 96.06 158 GLU A C 1
ATOM 1233 O O . GLU A 1 158 ? -6.246 26.516 28.188 1 96.06 158 GLU A O 1
ATOM 1238 N N . ALA A 1 159 ? -7.949 25.25 27.734 1 95.81 159 ALA A N 1
ATOM 1239 C CA . ALA A 1 159 ? -7.121 24.281 27.031 1 95.81 159 ALA A CA 1
ATOM 1240 C C . ALA A 1 159 ? -6.453 24.891 25.812 1 95.81 159 ALA A C 1
ATOM 1242 O O . ALA A 1 159 ? -5.285 24.625 25.531 1 95.81 159 ALA A O 1
ATOM 1243 N N . SER A 1 160 ? -7.176 25.719 25.141 1 96.69 160 SER A N 1
ATOM 1244 C CA . SER A 1 160 ? -6.629 26.422 23.984 1 96.69 160 SER A CA 1
ATOM 1245 C C . SER A 1 160 ? -5.523 27.391 24.391 1 96.69 160 SER A C 1
ATOM 1247 O O . SER A 1 160 ? -4.508 27.5 23.703 1 96.69 160 SER A O 1
ATOM 1249 N N . ILE A 1 161 ? -5.734 28.047 25.5 1 97.81 161 ILE A N 1
ATOM 1250 C CA . ILE A 1 161 ? -4.762 29.016 25.984 1 97.81 161 ILE A CA 1
ATOM 1251 C C . ILE A 1 161 ? -3.461 28.297 26.359 1 97.81 161 ILE A C 1
ATOM 1253 O O . ILE A 1 161 ? -2.385 28.688 25.891 1 97.81 161 ILE A O 1
ATOM 1257 N N . VAL A 1 162 ? -3.592 27.234 27.125 1 97.12 162 VAL A N 1
ATOM 1258 C CA . VAL A 1 162 ? -2.428 26.484 27.594 1 97.12 162 VAL A CA 1
ATOM 1259 C C . VAL A 1 162 ? -1.708 25.859 26.406 1 97.12 162 VAL A C 1
ATOM 1261 O O . VAL A 1 162 ? -0.477 25.875 26.328 1 97.12 162 VAL A O 1
ATOM 1264 N N . GLY A 1 163 ? -2.48 25.359 25.5 1 97.44 163 GLY A N 1
ATOM 1265 C CA . GLY A 1 163 ? -1.901 24.797 24.281 1 97.44 163 GLY A CA 1
ATOM 1266 C C . GLY A 1 163 ? -1.124 25.797 23.469 1 97.44 163 GLY A C 1
ATOM 1267 O O . GLY A 1 163 ? -0.017 25.516 23 1 97.44 163 GLY A O 1
ATOM 1268 N N . ALA A 1 164 ? -1.708 26.938 23.312 1 97.75 164 ALA A N 1
ATOM 1269 C CA . ALA A 1 164 ? -1.062 28 22.547 1 97.75 164 ALA A CA 1
ATOM 1270 C C . ALA A 1 164 ? 0.236 28.453 23.219 1 97.75 164 ALA A C 1
ATOM 1272 O O . ALA A 1 164 ? 1.271 28.578 22.547 1 97.75 164 ALA A O 1
ATOM 1273 N N . LEU A 1 165 ? 0.215 28.641 24.484 1 96.38 165 LEU A N 1
ATOM 1274 C CA . LEU A 1 165 ? 1.396 29.062 25.219 1 96.38 165 LEU A CA 1
ATOM 1275 C C . LEU A 1 165 ? 2.494 28 25.141 1 96.38 165 LEU A C 1
ATOM 1277 O O . LEU A 1 165 ? 3.666 28.328 24.953 1 96.38 165 LEU A O 1
ATOM 1281 N N . GLY A 1 166 ? 2.072 26.734 25.328 1 95.44 166 GLY A N 1
ATOM 1282 C CA . GLY A 1 166 ? 3.023 25.641 25.188 1 95.44 166 GLY A CA 1
ATOM 1283 C C . GLY A 1 166 ? 3.668 25.578 23.812 1 95.44 166 GLY A C 1
ATOM 1284 O O . GLY A 1 166 ? 4.867 25.312 23.703 1 95.44 166 GLY A O 1
ATOM 1285 N N . THR A 1 167 ? 2.877 25.797 22.828 1 96.88 167 THR A N 1
ATOM 1286 C CA . THR A 1 167 ? 3.365 25.781 21.453 1 96.88 167 THR A CA 1
ATOM 1287 C C . THR A 1 167 ? 4.328 26.938 21.203 1 96.88 167 THR A C 1
ATOM 1289 O O . THR A 1 167 ? 5.387 26.75 20.609 1 96.88 167 THR A O 1
ATOM 1292 N N . ILE A 1 168 ? 4.008 28.141 21.688 1 95.88 168 ILE A N 1
ATOM 1293 C CA . ILE A 1 168 ? 4.863 29.328 21.531 1 95.88 168 ILE A CA 1
ATOM 1294 C C . ILE A 1 168 ? 6.203 29.078 22.219 1 95.88 168 ILE A C 1
ATOM 1296 O O . ILE A 1 168 ? 7.258 29.359 21.656 1 95.88 168 ILE A O 1
ATOM 1300 N N . LYS A 1 169 ? 6.141 28.516 23.375 1 94 169 LYS A N 1
ATOM 1301 C CA . LYS A 1 169 ? 7.359 28.219 24.109 1 94 169 LYS A CA 1
ATOM 1302 C C . LYS A 1 169 ? 8.258 27.266 23.328 1 94 169 LYS A C 1
ATOM 1304 O O . LYS A 1 169 ? 9.477 27.406 23.328 1 94 169 LYS A O 1
ATOM 1309 N N . HIS A 1 170 ? 7.664 26.266 22.719 1 92.75 170 HIS A N 1
ATOM 1310 C CA . HIS A 1 170 ? 8.398 25.266 21.969 1 92.75 170 HIS A CA 1
ATOM 1311 C C . HIS A 1 170 ? 8.977 25.844 20.672 1 92.75 170 HIS A C 1
ATOM 1313 O O . HIS A 1 170 ? 10.086 25.484 20.266 1 92.75 170 HIS A O 1
ATOM 1319 N N . LEU A 1 171 ? 8.25 26.766 20 1 92.62 171 LEU A N 1
ATOM 1320 C CA . LEU A 1 171 ? 8.625 27.281 18.688 1 92.62 171 LEU A CA 1
ATOM 1321 C C . LEU A 1 171 ? 9.633 28.422 18.812 1 92.62 171 LEU A C 1
ATOM 1323 O O . LEU A 1 171 ? 10.445 28.656 17.906 1 92.62 171 LEU A O 1
ATOM 1327 N N . LEU A 1 172 ? 9.617 29.156 19.844 1 87.81 172 LEU A N 1
ATOM 1328 C CA . LEU A 1 172 ? 10.398 30.375 20.031 1 87.81 172 LEU A CA 1
ATOM 1329 C C . LEU A 1 172 ? 11.883 30.109 19.781 1 87.81 172 LEU A C 1
ATOM 1331 O O . LEU A 1 172 ? 12.516 30.812 19 1 87.81 172 LEU A O 1
ATOM 1335 N N . PRO A 1 173 ? 12.477 29.062 20.391 1 81.5 173 PRO A N 1
ATOM 1336 C CA . PRO A 1 173 ? 13.898 28.828 20.141 1 81.5 173 PRO A CA 1
ATOM 1337 C C . PRO A 1 173 ? 14.18 28.453 18.688 1 81.5 173 PRO A C 1
ATOM 1339 O O . PRO A 1 173 ? 15.297 28.641 18.203 1 81.5 173 PRO A O 1
ATOM 1342 N N . ARG A 1 174 ? 13.305 28 18.016 1 76.31 174 ARG A N 1
ATOM 1343 C CA . ARG A 1 174 ? 13.484 27.5 16.672 1 76.31 174 ARG A CA 1
ATOM 1344 C C . ARG A 1 174 ? 13.25 28.594 15.633 1 76.31 174 ARG A C 1
ATOM 1346 O O . ARG A 1 174 ? 13.82 28.562 14.539 1 76.31 174 ARG A O 1
ATOM 1353 N N . PHE A 1 175 ? 12.352 29.484 15.898 1 72.5 175 PHE A N 1
ATOM 1354 C CA . PHE A 1 175 ? 12.07 30.594 15 1 72.5 175 PHE A CA 1
ATOM 1355 C C . PHE A 1 175 ? 13.07 31.734 15.203 1 72.5 175 PHE A C 1
ATOM 1357 O O . PHE A 1 175 ? 13.461 32.406 14.25 1 72.5 175 PHE A O 1
ATOM 1364 N N . VAL A 1 176 ? 13.352 31.953 16.453 1 59 176 VAL A N 1
ATOM 1365 C CA . VAL A 1 176 ? 14.312 33.031 16.75 1 59 176 VAL A CA 1
ATOM 1366 C C . VAL A 1 176 ? 15.672 32.656 16.172 1 59 176 VAL A C 1
ATOM 1368 O O . VAL A 1 176 ? 16.359 33.5 15.586 1 59 176 VAL A O 1
ATOM 1371 N N . VAL A 1 177 ? 16.047 31.469 16.359 1 53.34 177 VAL A N 1
ATOM 1372 C CA . VAL A 1 177 ? 17.312 31.062 15.758 1 53.34 177 VAL A CA 1
ATOM 1373 C C . VAL A 1 177 ? 17.219 31.219 14.234 1 53.34 177 VAL A C 1
ATOM 1375 O O . VAL A 1 177 ? 18.188 31.641 13.586 1 53.34 177 VAL A O 1
ATOM 1378 N N . GLY A 1 178 ? 16.141 30.781 13.68 1 48.97 178 GLY A N 1
ATOM 1379 C CA . GLY A 1 178 ? 16 30.969 12.242 1 48.97 178 GLY A CA 1
ATOM 1380 C C . GLY A 1 178 ? 15.969 32.438 11.836 1 48.97 178 GLY A C 1
ATOM 1381 O O . GLY A 1 178 ? 16.469 32.812 10.773 1 48.97 178 GLY A O 1
ATOM 1382 N N . ILE A 1 179 ? 15.359 33.25 12.633 1 47.94 179 ILE A N 1
ATOM 1383 C CA . ILE A 1 179 ? 15.375 34.688 12.352 1 47.94 179 ILE A CA 1
ATOM 1384 C C . ILE A 1 179 ? 16.781 35.25 12.555 1 47.94 179 ILE A C 1
ATOM 1386 O O . ILE A 1 179 ? 17.234 36.062 11.781 1 47.94 179 ILE A O 1
ATOM 1390 N N . MET A 1 180 ? 17.5 34.75 13.609 1 43.69 180 MET A N 1
ATOM 1391 C CA . MET A 1 180 ? 18.844 35.281 13.797 1 43.69 180 MET A CA 1
ATOM 1392 C C . MET A 1 180 ? 19.766 34.812 12.68 1 43.69 180 MET A C 1
ATOM 1394 O O . MET A 1 180 ? 20.906 35.25 12.578 1 43.69 180 MET A O 1
ATOM 1398 N N . ALA A 1 181 ? 19.453 33.844 12 1 43 181 ALA A N 1
ATOM 1399 C CA . ALA A 1 181 ? 20.328 33.344 10.938 1 43 181 ALA A CA 1
ATOM 1400 C C . ALA A 1 181 ? 20.094 34.125 9.648 1 43 181 ALA A C 1
ATOM 1402 O O . ALA A 1 181 ? 20.75 33.875 8.633 1 43 181 ALA A O 1
ATOM 1403 N N . TYR A 1 182 ? 19.062 34.906 9.562 1 38.06 182 TYR A N 1
ATOM 1404 C CA . TYR A 1 182 ? 18.969 35.844 8.469 1 38.06 182 TYR A CA 1
ATOM 1405 C C . TYR A 1 182 ? 19.594 37.188 8.867 1 38.06 182 TYR A C 1
ATOM 1407 O O . TYR A 1 182 ? 19.438 37.656 10 1 38.06 182 TYR A O 1
ATOM 1415 N N . MET B 1 1 ? 17.422 3.16 1.53 1 60.56 1 MET B N 1
ATOM 1416 C CA . MET B 1 1 ? 16.938 1.907 0.955 1 60.56 1 MET B CA 1
ATOM 1417 C C . MET B 1 1 ? 16.281 1.036 2.02 1 60.56 1 MET B C 1
ATOM 1419 O O . MET B 1 1 ? 15.18 0.527 1.817 1 60.56 1 MET B O 1
ATOM 1423 N N . THR B 1 2 ? 16.703 1.159 3.209 1 75 2 THR B N 1
ATOM 1424 C CA . THR B 1 2 ? 16.203 0.306 4.285 1 75 2 THR B CA 1
ATOM 1425 C C . THR B 1 2 ? 14.836 0.777 4.766 1 75 2 THR B C 1
ATOM 1427 O O . THR B 1 2 ? 13.938 -0.038 5 1 75 2 THR B O 1
ATOM 1430 N N . MET B 1 3 ? 14.695 2.109 4.699 1 81.19 3 MET B N 1
ATOM 1431 C CA . MET B 1 3 ? 13.43 2.65 5.191 1 81.19 3 MET B CA 1
ATOM 1432 C C . MET B 1 3 ? 12.297 2.34 4.223 1 81.19 3 MET B C 1
ATOM 1434 O O . MET B 1 3 ? 11.203 1.947 4.645 1 81.19 3 MET B O 1
ATOM 1438 N N . LEU B 1 4 ? 12.602 2.365 2.939 1 86 4 LEU B N 1
ATOM 1439 C CA . LEU B 1 4 ? 11.594 2.051 1.938 1 86 4 LEU B CA 1
ATOM 1440 C C . LEU B 1 4 ? 11.242 0.565 1.965 1 86 4 LEU B C 1
ATOM 1442 O O . LEU B 1 4 ? 10.07 0.194 1.844 1 86 4 LEU B O 1
ATOM 1446 N N . CYS B 1 5 ? 12.266 -0.197 2.242 1 91.25 5 CYS B N 1
ATOM 1447 C CA . CYS B 1 5 ? 12.031 -1.636 2.277 1 91.25 5 CYS B CA 1
ATOM 1448 C C . CYS B 1 5 ? 11.133 -2.014 3.453 1 91.25 5 CYS B C 1
ATOM 1450 O O . CYS B 1 5 ? 10.211 -2.814 3.303 1 91.25 5 CYS B O 1
ATOM 1452 N N . SER B 1 6 ? 11.375 -1.399 4.539 1 94 6 SER B N 1
ATOM 1453 C CA . SER B 1 6 ? 10.555 -1.676 5.715 1 94 6 SER B CA 1
ATOM 1454 C C . SER B 1 6 ? 9.117 -1.214 5.5 1 94 6 SER B C 1
ATOM 1456 O O . SER B 1 6 ? 8.172 -1.914 5.871 1 94 6 SER B O 1
ATOM 1458 N N . PHE B 1 7 ? 9.062 -0.155 4.895 1 95.12 7 PHE B N 1
ATOM 1459 C CA . PHE B 1 7 ? 7.738 0.379 4.594 1 95.12 7 PHE B CA 1
ATOM 1460 C C . PHE B 1 7 ? 6.984 -0.548 3.65 1 95.12 7 PHE B C 1
ATOM 1462 O O . PHE B 1 7 ? 5.816 -0.872 3.893 1 95.12 7 PHE B O 1
ATOM 1469 N N . MET B 1 8 ? 7.68 -1.012 2.637 1 96.56 8 MET B N 1
ATOM 1470 C CA . MET B 1 8 ? 7.027 -1.883 1.662 1 96.56 8 MET B CA 1
ATOM 1471 C C . MET B 1 8 ? 6.609 -3.201 2.305 1 96.56 8 MET B C 1
ATOM 1473 O O . MET B 1 8 ? 5.539 -3.734 1.998 1 96.56 8 MET B O 1
ATOM 1477 N N . ASN B 1 9 ? 7.406 -3.672 3.191 1 97.81 9 ASN B N 1
ATOM 1478 C CA . ASN B 1 9 ? 7.047 -4.895 3.902 1 97.81 9 ASN B CA 1
ATOM 1479 C C . ASN B 1 9 ? 5.781 -4.707 4.734 1 97.81 9 ASN B C 1
ATOM 1481 O O . ASN B 1 9 ? 4.91 -5.578 4.754 1 97.81 9 ASN B O 1
ATOM 1485 N N . SER B 1 10 ? 5.664 -3.604 5.324 1 96.75 10 SER B N 1
ATOM 1486 C CA . SER B 1 10 ? 4.504 -3.326 6.164 1 96.75 10 SER B CA 1
ATOM 1487 C C . SER B 1 10 ? 3.234 -3.201 5.332 1 96.75 10 SER B C 1
ATOM 1489 O O . SER B 1 10 ? 2.186 -3.732 5.707 1 96.75 10 SER B O 1
ATOM 1491 N N . VAL B 1 11 ? 3.334 -2.512 4.23 1 97.81 11 VAL B N 1
ATOM 1492 C CA . VAL B 1 11 ? 2.18 -2.328 3.357 1 97.81 11 VAL B CA 1
ATOM 1493 C C . VAL B 1 11 ? 1.768 -3.67 2.758 1 97.81 11 VAL B C 1
ATOM 1495 O O . VAL B 1 11 ? 0.575 -3.967 2.645 1 97.81 11 VAL B O 1
ATOM 1498 N N . PHE B 1 12 ? 2.746 -4.477 2.395 1 98.38 12 PHE B N 1
ATOM 1499 C CA . PHE B 1 12 ? 2.494 -5.793 1.823 1 98.38 12 PHE B CA 1
ATOM 1500 C C . PHE B 1 12 ? 1.675 -6.652 2.779 1 98.38 12 PHE B C 1
ATOM 1502 O O . PHE B 1 12 ? 0.673 -7.25 2.383 1 98.38 12 PHE B O 1
ATOM 1509 N N . GLU B 1 13 ? 2.055 -6.637 4.039 1 97.94 13 GLU B N 1
ATOM 1510 C CA . GLU B 1 13 ? 1.334 -7.41 5.047 1 97.94 13 GLU B CA 1
ATOM 1511 C C . GLU B 1 13 ? -0.084 -6.879 5.238 1 97.94 13 GLU B C 1
ATOM 1513 O O . GLU B 1 13 ? -1.03 -7.656 5.379 1 97.94 13 GLU B O 1
ATOM 1518 N N . LEU B 1 14 ? -0.187 -5.664 5.281 1 98.12 14 LEU B N 1
ATOM 1519 C CA . LEU B 1 14 ? -1.501 -5.047 5.426 1 98.12 14 LEU B CA 1
ATOM 1520 C C . LEU B 1 14 ? -2.408 -5.418 4.258 1 98.12 14 LEU B C 1
ATOM 1522 O O . LEU B 1 14 ? -3.566 -5.789 4.461 1 98.12 14 LEU B O 1
ATOM 1526 N N . LEU B 1 15 ? -1.891 -5.344 3.045 1 98.19 15 LEU B N 1
ATOM 1527 C CA . LEU B 1 15 ? -2.697 -5.629 1.864 1 98.19 15 LEU B CA 1
ATOM 1528 C C . LEU B 1 15 ? -3.088 -7.102 1.817 1 98.19 15 LEU B C 1
ATOM 1530 O O . LEU B 1 15 ? -4.176 -7.445 1.348 1 98.19 15 LEU B O 1
ATOM 1534 N N . LEU B 1 16 ? -2.172 -7.949 2.312 1 97.88 16 LEU B N 1
ATOM 1535 C CA . LEU B 1 16 ? -2.535 -9.359 2.42 1 97.88 16 LEU B CA 1
ATOM 1536 C C . LEU B 1 16 ? -3.727 -9.547 3.354 1 97.88 16 LEU B C 1
ATOM 1538 O O . LEU B 1 16 ? -4.668 -10.273 3.031 1 97.88 16 LEU B O 1
ATOM 1542 N N . LYS B 1 17 ? -3.711 -8.867 4.441 1 96.81 17 LYS B N 1
ATOM 1543 C CA . LYS B 1 17 ? -4.797 -8.945 5.414 1 96.81 17 LYS B CA 1
ATOM 1544 C C . LYS B 1 17 ? -6.098 -8.391 4.832 1 96.81 17 LYS B C 1
ATOM 1546 O O . LYS B 1 17 ? -7.16 -8.992 5 1 96.81 17 LYS B O 1
ATOM 1551 N N . VAL B 1 18 ? -6.004 -7.332 4.176 1 96.31 18 VAL B N 1
ATOM 1552 C CA . VAL B 1 18 ? -7.16 -6.68 3.568 1 96.31 18 VAL B CA 1
ATOM 1553 C C . VAL B 1 18 ? -7.762 -7.582 2.496 1 96.31 18 VAL B C 1
ATOM 1555 O O . VAL B 1 18 ? -8.977 -7.762 2.436 1 96.31 18 VAL B O 1
ATOM 1558 N N . TRP B 1 19 ? -6.902 -8.148 1.708 1 96.25 19 TRP B N 1
ATOM 1559 C CA . TRP B 1 19 ? -7.328 -9.016 0.611 1 96.25 19 TRP B CA 1
ATOM 1560 C C . TRP B 1 19 ? -8.094 -10.219 1.135 1 96.25 19 TRP B C 1
ATOM 1562 O O . TRP B 1 19 ? -9.211 -10.508 0.682 1 96.25 19 TRP B O 1
ATOM 1572 N N . THR B 1 20 ? -7.559 -10.844 2.096 1 94.56 20 THR B N 1
ATOM 1573 C CA . THR B 1 20 ? -8.125 -12.094 2.58 1 94.56 20 THR B CA 1
ATOM 1574 C C . THR B 1 20 ? -9.367 -11.836 3.438 1 94.56 20 THR B C 1
ATOM 1576 O O . THR B 1 20 ? -10.227 -12.703 3.578 1 94.56 20 THR B O 1
ATOM 1579 N N . GLY B 1 21 ? -9.5 -10.633 3.91 1 93.94 21 GLY B N 1
ATOM 1580 C CA . GLY B 1 21 ? -10.602 -10.32 4.816 1 93.94 21 GLY B CA 1
ATOM 1581 C C . GLY B 1 21 ? -11.727 -9.562 4.145 1 93.94 21 GLY B C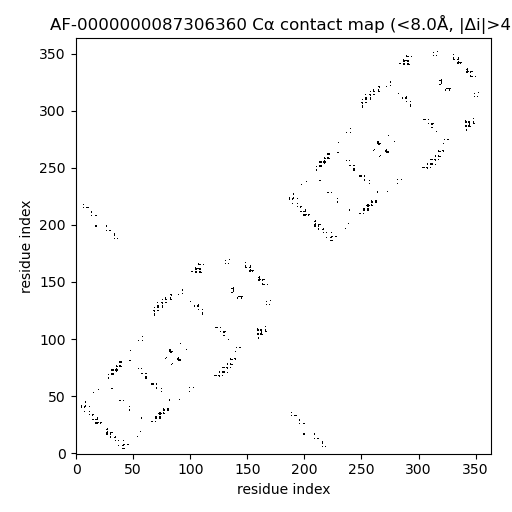 1
ATOM 1582 O O . GLY B 1 21 ? -12.797 -9.375 4.738 1 93.94 21 GLY B O 1
ATOM 1583 N N . SER B 1 22 ? -11.555 -9.172 2.984 1 92.5 22 SER B N 1
ATOM 1584 C CA . SER B 1 22 ? -12.539 -8.305 2.348 1 92.5 22 SER B CA 1
ATOM 1585 C C . SER B 1 22 ? -13.586 -9.117 1.595 1 92.5 22 SER B C 1
ATOM 1587 O O . SER B 1 22 ? -13.258 -10.109 0.944 1 92.5 22 SER B O 1
ATOM 1589 N N . ARG B 1 23 ? -14.82 -8.641 1.627 1 91.25 23 ARG B N 1
ATOM 1590 C CA . ARG B 1 23 ? -15.906 -9.227 0.847 1 91.25 23 ARG B CA 1
ATOM 1591 C C . ARG B 1 23 ? -16.203 -8.398 -0.396 1 91.25 23 ARG B C 1
ATOM 1593 O O . ARG B 1 23 ? -16.969 -8.812 -1.267 1 91.25 23 ARG B O 1
ATOM 1600 N N . ASP B 1 24 ? -15.594 -7.203 -0.476 1 91.5 24 ASP B N 1
ATOM 1601 C CA . ASP B 1 24 ? -15.766 -6.297 -1.608 1 91.5 24 ASP B CA 1
ATOM 1602 C C . ASP B 1 24 ? -14.859 -6.691 -2.77 1 91.5 24 ASP B C 1
ATOM 1604 O O . ASP B 1 24 ? -13.633 -6.621 -2.658 1 91.5 24 ASP B O 1
ATOM 1608 N N . LEU B 1 25 ? -15.508 -7.039 -3.896 1 89.88 25 LEU B N 1
ATOM 1609 C CA . LEU B 1 25 ? -14.773 -7.555 -5.047 1 89.88 25 LEU B CA 1
ATOM 1610 C C . LEU B 1 25 ? -13.758 -6.531 -5.543 1 89.88 25 LEU B C 1
ATOM 1612 O O . LEU B 1 25 ? -12.633 -6.891 -5.895 1 89.88 25 LEU B O 1
ATOM 1616 N N . LYS B 1 26 ? -14.109 -5.25 -5.543 1 92.06 26 LYS B N 1
ATOM 1617 C CA . LYS B 1 26 ? -13.203 -4.207 -6.023 1 92.06 26 LYS B CA 1
ATOM 1618 C C . LYS B 1 26 ? -11.969 -4.09 -5.133 1 92.06 26 LYS B C 1
ATOM 1620 O O . LYS B 1 26 ? -10.852 -3.945 -5.629 1 92.06 26 LYS B O 1
ATOM 1625 N N . VAL B 1 27 ? -12.195 -4.199 -3.871 1 94.44 27 VAL B N 1
ATOM 1626 C CA . VAL B 1 27 ? -11.094 -4.148 -2.918 1 94.44 27 VAL B CA 1
ATOM 1627 C C . VAL B 1 27 ? -10.203 -5.383 -3.09 1 94.44 27 VAL B C 1
ATOM 1629 O O . VAL B 1 27 ? -8.977 -5.273 -3.107 1 94.44 27 VAL B O 1
ATOM 1632 N N . ARG B 1 28 ? -10.82 -6.52 -3.271 1 94.5 28 ARG B N 1
ATOM 1633 C CA . ARG B 1 28 ? -10.07 -7.758 -3.473 1 94.5 28 ARG B CA 1
ATOM 1634 C C . ARG B 1 28 ? -9.219 -7.68 -4.73 1 94.5 28 ARG B C 1
ATOM 1636 O O . ARG B 1 28 ? -8.031 -8.016 -4.707 1 94.5 28 ARG B O 1
ATOM 1643 N N . LEU B 1 29 ? -9.766 -7.145 -5.77 1 94.75 29 LEU B N 1
ATOM 1644 C CA . LEU B 1 29 ? -9.062 -7.062 -7.047 1 94.75 29 LEU B CA 1
ATOM 1645 C C . LEU B 1 29 ? -7.922 -6.055 -6.977 1 94.75 29 LEU B C 1
ATOM 1647 O O . LEU B 1 29 ? -6.809 -6.34 -7.426 1 94.75 29 LEU B O 1
ATOM 1651 N N . SER B 1 30 ? -8.195 -4.918 -6.379 1 96.75 30 SER B N 1
ATOM 1652 C CA . SER B 1 30 ? -7.156 -3.906 -6.25 1 96.75 30 SER B CA 1
ATOM 1653 C C . SER B 1 30 ? -6.027 -4.383 -5.344 1 96.75 30 SER B C 1
ATOM 1655 O O . SER B 1 30 ? -4.859 -4.062 -5.574 1 96.75 30 SER B O 1
ATOM 1657 N N . SER B 1 31 ? -6.41 -5.152 -4.332 1 97.56 31 SER B N 1
ATOM 1658 C CA . SER B 1 31 ? -5.402 -5.688 -3.424 1 97.56 31 SER B CA 1
ATOM 1659 C C . SER B 1 31 ? -4.504 -6.699 -4.129 1 97.56 31 SER B C 1
ATOM 1661 O O . SER B 1 31 ? -3.281 -6.656 -3.992 1 97.56 31 SER B O 1
ATOM 1663 N N . VAL B 1 32 ? -5.078 -7.57 -4.902 1 96.75 32 VAL B N 1
ATOM 1664 C CA . VAL B 1 32 ? -4.316 -8.586 -5.625 1 96.75 32 VAL B CA 1
ATOM 1665 C C . VAL B 1 32 ? -3.391 -7.918 -6.637 1 96.75 32 VAL B C 1
ATOM 1667 O O . VAL B 1 32 ? -2.227 -8.305 -6.77 1 96.75 32 VAL B O 1
ATOM 1670 N N . GLU B 1 33 ? -3.904 -6.945 -7.293 1 96.94 33 GLU B N 1
ATOM 1671 C CA . GLU B 1 33 ? -3.094 -6.199 -8.25 1 96.94 33 GLU B CA 1
ATOM 1672 C C . GLU B 1 33 ? -1.912 -5.523 -7.562 1 96.94 33 GLU B C 1
ATOM 1674 O O . GLU B 1 33 ? -0.784 -5.578 -8.055 1 96.94 33 GLU B O 1
ATOM 1679 N N . ALA B 1 34 ? -2.178 -4.883 -6.461 1 97.94 34 ALA B N 1
ATOM 1680 C CA . ALA B 1 34 ? -1.123 -4.211 -5.703 1 97.94 34 ALA B CA 1
ATOM 1681 C C . ALA B 1 34 ? -0.088 -5.211 -5.199 1 97.94 34 ALA B C 1
ATOM 1683 O O . ALA B 1 34 ? 1.117 -4.98 -5.32 1 97.94 34 ALA B O 1
ATOM 1684 N N . LEU B 1 35 ? -0.539 -6.273 -4.68 1 98 35 LEU B N 1
ATOM 1685 C CA . LEU B 1 35 ? 0.358 -7.312 -4.188 1 98 35 LEU B CA 1
ATOM 1686 C C . LEU B 1 35 ? 1.238 -7.848 -5.312 1 98 35 LEU B C 1
ATOM 1688 O O . LEU B 1 35 ? 2.447 -8.016 -5.137 1 98 35 LEU B O 1
ATOM 1692 N N . GLY B 1 36 ? 0.652 -8.055 -6.445 1 97.69 36 GLY B N 1
ATOM 1693 C CA . GLY B 1 36 ? 1.412 -8.516 -7.598 1 97.69 36 GLY B CA 1
ATOM 1694 C C . GLY B 1 36 ? 2.529 -7.566 -7.992 1 97.69 36 GLY B C 1
ATOM 1695 O O . GLY B 1 36 ? 3.619 -8.008 -8.367 1 97.69 36 GLY B O 1
ATOM 1696 N N . GLU B 1 37 ? 2.252 -6.328 -7.891 1 96.25 37 GLU B N 1
ATOM 1697 C CA . GLU B 1 37 ? 3.25 -5.32 -8.242 1 96.25 37 GLU B CA 1
ATOM 1698 C C . GLU B 1 37 ? 4.332 -5.219 -7.168 1 96.25 37 GLU B C 1
ATOM 1700 O O . GLU B 1 37 ? 5.473 -4.855 -7.461 1 96.25 37 GLU B O 1
ATOM 1705 N N . MET B 1 38 ? 4.023 -5.617 -5.949 1 96.88 38 MET B N 1
ATOM 1706 C CA . MET B 1 38 ? 4.898 -5.352 -4.812 1 96.88 38 MET B CA 1
ATOM 1707 C C . MET B 1 38 ? 5.855 -6.52 -4.578 1 96.88 38 MET B C 1
ATOM 1709 O O . MET B 1 38 ? 6.84 -6.383 -3.848 1 96.88 38 MET B O 1
ATOM 1713 N N . VAL B 1 39 ? 5.637 -7.645 -5.129 1 96.62 39 VAL B N 1
ATOM 1714 C CA . VAL B 1 39 ? 6.402 -8.844 -4.801 1 96.62 39 VAL B CA 1
ATOM 1715 C C . VAL B 1 39 ? 7.875 -8.625 -5.129 1 96.62 39 VAL B C 1
ATOM 1717 O O . VAL B 1 39 ? 8.75 -9.234 -4.512 1 96.62 39 VAL B O 1
ATOM 1720 N N . GLY B 1 40 ? 8.164 -7.73 -6.02 1 94.5 40 GLY B N 1
ATOM 1721 C CA . GLY B 1 40 ? 9.555 -7.43 -6.332 1 94.5 40 GLY B CA 1
ATOM 1722 C C . GLY B 1 40 ? 10.148 -6.352 -5.445 1 94.5 40 GLY B C 1
ATOM 1723 O O . GLY B 1 40 ? 11.344 -6.055 -5.535 1 94.5 40 GLY B O 1
ATOM 1724 N N . LEU B 1 41 ? 9.352 -5.793 -4.52 1 94.75 41 LEU B N 1
ATOM 1725 C CA . LEU B 1 41 ? 9.781 -4.652 -3.715 1 94.75 41 LEU B CA 1
ATOM 1726 C C . LEU B 1 41 ? 9.938 -5.051 -2.25 1 94.75 41 LEU B C 1
ATOM 1728 O O . LEU B 1 41 ? 10.469 -4.281 -1.446 1 94.75 41 LEU B O 1
ATOM 1732 N N . VAL B 1 42 ? 9.453 -6.227 -1.873 1 96.88 42 VAL B N 1
ATOM 1733 C CA . VAL B 1 42 ? 9.555 -6.684 -0.492 1 96.88 42 VAL B CA 1
ATOM 1734 C C . VAL B 1 42 ? 10.766 -7.598 -0.335 1 96.88 42 VAL B C 1
ATOM 1736 O O . VAL B 1 42 ? 11.352 -8.039 -1.327 1 96.88 42 VAL B O 1
ATOM 1739 N N . THR B 1 43 ? 11.156 -7.746 0.896 1 96.12 43 THR B N 1
ATOM 1740 C CA . THR B 1 43 ? 12.289 -8.633 1.151 1 96.12 43 THR B CA 1
ATOM 1741 C C . THR B 1 43 ? 11.945 -10.07 0.774 1 96.12 43 THR B C 1
ATOM 1743 O O . THR B 1 43 ? 10.773 -10.461 0.805 1 96.12 43 THR B O 1
ATOM 1746 N N . ARG B 1 44 ? 12.953 -10.852 0.496 1 96.12 44 ARG B N 1
ATOM 1747 C CA . ARG B 1 44 ? 12.781 -12.258 0.142 1 96.12 44 ARG B CA 1
ATOM 1748 C C . ARG B 1 44 ? 12.156 -13.039 1.29 1 96.12 44 ARG B C 1
ATOM 1750 O O . ARG B 1 44 ? 11.305 -13.906 1.067 1 96.12 44 ARG B O 1
ATOM 1757 N N . SER B 1 45 ? 12.641 -12.688 2.48 1 96.81 45 SER B N 1
ATOM 1758 C CA . SER B 1 45 ? 12.086 -13.359 3.654 1 96.81 45 SER B CA 1
ATOM 1759 C C . SER B 1 45 ? 10.594 -13.086 3.803 1 96.81 45 SER B C 1
ATOM 1761 O O . SER B 1 45 ? 9.82 -13.984 4.137 1 96.81 45 SER B O 1
ATOM 1763 N N . GLN B 1 46 ? 10.242 -11.82 3.578 1 97.25 46 GLN B N 1
ATOM 1764 C CA . GLN B 1 46 ? 8.828 -11.445 3.627 1 97.25 46 GLN B CA 1
ATOM 1765 C C . GLN B 1 46 ? 8.023 -12.203 2.578 1 97.25 46 GLN B C 1
ATOM 1767 O O . GLN B 1 46 ? 6.934 -12.703 2.869 1 97.25 46 GLN B O 1
ATOM 1772 N N . LEU B 1 47 ? 8.508 -12.289 1.388 1 97.81 47 LEU B N 1
ATOM 1773 C CA . LEU B 1 47 ? 7.828 -13 0.305 1 97.81 47 LEU B CA 1
ATOM 1774 C C . LEU B 1 47 ? 7.703 -14.484 0.622 1 97.81 47 LEU B C 1
ATOM 1776 O O . LEU B 1 47 ? 6.617 -15.055 0.515 1 97.81 47 LEU B O 1
ATOM 1780 N N . LYS B 1 48 ? 8.758 -15.055 1.039 1 97.81 48 LYS B N 1
ATOM 1781 C CA . LYS B 1 48 ? 8.773 -16.484 1.367 1 97.81 48 LYS B CA 1
ATOM 1782 C C . LYS B 1 48 ? 7.707 -16.812 2.41 1 97.81 48 LYS B C 1
ATOM 1784 O O . LYS B 1 48 ? 6.969 -17.797 2.264 1 97.81 48 LYS B O 1
ATOM 1789 N N . SER B 1 49 ? 7.594 -15.984 3.404 1 98.12 49 SER B N 1
ATOM 1790 C CA . SER B 1 49 ? 6.664 -16.234 4.5 1 98.12 49 SER B CA 1
ATOM 1791 C C . SER B 1 49 ? 5.219 -16.094 4.043 1 98.12 49 SER B C 1
ATOM 1793 O O . SER B 1 49 ? 4.312 -16.688 4.637 1 98.12 49 SER B O 1
ATOM 1795 N N . ALA B 1 50 ? 5 -15.391 3 1 98.12 50 ALA B N 1
ATOM 1796 C CA . ALA B 1 50 ? 3.646 -15.086 2.541 1 98.12 50 ALA B CA 1
ATOM 1797 C C . ALA B 1 50 ? 3.17 -16.109 1.518 1 98.12 50 ALA B C 1
ATOM 1799 O O . ALA B 1 50 ? 1.969 -16.234 1.269 1 98.12 50 ALA B O 1
ATOM 1800 N N . LEU B 1 51 ? 4.016 -16.875 0.888 1 98.38 51 LEU B N 1
ATOM 1801 C CA . LEU B 1 51 ? 3.727 -17.734 -0.263 1 98.38 51 LEU B CA 1
ATOM 1802 C C . LEU B 1 51 ? 2.639 -18.75 0.069 1 98.38 51 LEU B C 1
ATOM 1804 O O . LEU B 1 51 ? 1.692 -18.922 -0.701 1 98.38 51 LEU B O 1
ATOM 1808 N N . PRO B 1 52 ? 2.674 -19.297 1.262 1 97.62 52 PRO B N 1
ATOM 1809 C CA . PRO B 1 52 ? 1.675 -20.328 1.556 1 97.62 52 PRO B CA 1
ATOM 1810 C C . PRO B 1 52 ? 0.253 -19.766 1.609 1 97.62 52 PRO B C 1
ATOM 1812 O O . PRO B 1 52 ? -0.71 -20.516 1.39 1 97.62 52 PRO B O 1
ATOM 1815 N N . ARG B 1 53 ? 0.139 -18.547 1.842 1 96.94 53 ARG B N 1
ATOM 1816 C CA . ARG B 1 53 ? -1.171 -17.906 1.926 1 96.94 53 ARG B CA 1
ATOM 1817 C C . ARG B 1 53 ? -1.568 -17.297 0.588 1 96.94 53 ARG B C 1
ATOM 1819 O O . ARG B 1 53 ? -2.719 -17.422 0.161 1 96.94 53 ARG B O 1
ATOM 1826 N N . ILE B 1 54 ? -0.648 -16.781 -0.09 1 97.88 54 ILE B N 1
ATOM 1827 C CA . ILE B 1 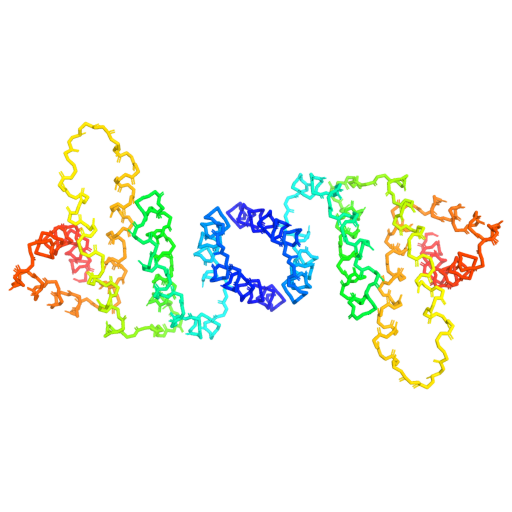54 ? -0.926 -15.992 -1.288 1 97.88 54 ILE B CA 1
ATOM 1828 C C . ILE B 1 54 ? -1.3 -16.922 -2.439 1 97.88 54 ILE B C 1
ATOM 1830 O O . ILE B 1 54 ? -2.262 -16.672 -3.168 1 97.88 54 ILE B O 1
ATOM 1834 N N . ILE B 1 55 ? -0.621 -18 -2.559 1 97.62 55 ILE B N 1
ATOM 1835 C CA . ILE B 1 55 ? -0.767 -18.859 -3.732 1 97.62 55 ILE B CA 1
ATOM 1836 C C . ILE B 1 55 ? -2.172 -19.453 -3.764 1 97.62 55 ILE B C 1
ATOM 1838 O O . ILE B 1 55 ? -2.91 -19.266 -4.734 1 97.62 55 ILE B O 1
ATOM 1842 N N . PRO B 1 56 ? -2.635 -20.094 -2.674 1 96.19 56 PRO B N 1
ATOM 1843 C CA . PRO B 1 56 ? -3.98 -20.656 -2.74 1 96.19 56 PRO B CA 1
ATOM 1844 C C . PRO B 1 56 ? -5.066 -19.594 -2.896 1 96.19 56 PRO B C 1
ATOM 1846 O O . PRO B 1 56 ? -6.051 -19.812 -3.609 1 96.19 56 PRO B O 1
ATOM 1849 N N . THR B 1 57 ? -4.922 -18.516 -2.227 1 95 57 THR B N 1
ATOM 1850 C CA . THR B 1 57 ? -5.922 -17.453 -2.301 1 95 57 THR B CA 1
ATOM 1851 C C . THR B 1 57 ? -6.012 -16.891 -3.717 1 95 57 THR B C 1
ATOM 1853 O O . THR B 1 57 ? -7.105 -16.578 -4.191 1 95 57 THR B O 1
ATOM 1856 N N . MET B 1 58 ? -4.855 -16.766 -4.375 1 95.75 58 MET B N 1
ATOM 1857 C CA . MET B 1 58 ? -4.816 -16.266 -5.746 1 95.75 58 MET B CA 1
ATOM 1858 C C . MET B 1 58 ? -5.465 -17.266 -6.703 1 95.75 58 MET B C 1
ATOM 1860 O O . MET B 1 58 ? -6.207 -16.875 -7.609 1 95.75 58 MET B O 1
ATOM 1864 N N . LEU B 1 59 ? -5.238 -18.5 -6.496 1 95.62 59 LEU B N 1
ATOM 1865 C CA . LEU B 1 59 ? -5.797 -19.531 -7.363 1 95.62 59 LEU B CA 1
ATOM 1866 C C . LEU B 1 59 ? -7.316 -19.594 -7.234 1 95.62 59 LEU B C 1
ATOM 1868 O O . LEU B 1 59 ? -8.016 -19.875 -8.211 1 95.62 59 LEU B O 1
ATOM 1872 N N . ASP B 1 60 ? -7.844 -19.219 -6.109 1 93.06 60 ASP B N 1
ATOM 1873 C CA . ASP B 1 60 ? -9.281 -19.219 -5.855 1 93.06 60 ASP B CA 1
ATOM 1874 C C . ASP B 1 60 ? -9.984 -18.125 -6.664 1 93.06 60 ASP B C 1
ATOM 1876 O O . ASP B 1 60 ? -11.203 -18.156 -6.816 1 93.06 60 ASP B O 1
ATOM 1880 N N . LEU B 1 61 ? -9.227 -17.219 -7.168 1 92.62 61 LEU B N 1
ATOM 1881 C CA . LEU B 1 61 ? -9.805 -16.109 -7.918 1 92.62 61 LEU B CA 1
ATOM 1882 C C . LEU B 1 61 ? -10.227 -16.562 -9.312 1 92.62 61 LEU B C 1
ATOM 1884 O O . LEU B 1 61 ? -11.055 -15.914 -9.953 1 92.62 61 LEU B O 1
ATOM 1888 N N . TYR B 1 62 ? -9.68 -17.625 -9.82 1 89.44 62 TYR B N 1
ATOM 1889 C CA . TYR B 1 62 ? -9.922 -18.062 -11.188 1 89.44 62 TYR B CA 1
ATOM 1890 C C . TYR B 1 62 ? -11.344 -18.578 -11.359 1 89.44 62 TYR B C 1
ATOM 1892 O O . TYR B 1 62 ? -11.812 -18.766 -12.484 1 89.44 62 TYR B O 1
ATOM 1900 N N . LYS B 1 63 ? -11.977 -18.688 -10.242 1 85.31 63 LYS B N 1
ATOM 1901 C CA . LYS B 1 63 ? -13.383 -19.078 -10.281 1 85.31 63 LYS B CA 1
ATOM 1902 C C . LYS B 1 63 ? -14.242 -17.953 -10.859 1 85.31 63 LYS B C 1
ATOM 1904 O O . LYS B 1 63 ? -15.352 -18.203 -11.336 1 85.31 63 LYS B O 1
ATOM 1909 N N . ASP B 1 64 ? -13.742 -16.781 -10.891 1 84 64 ASP B N 1
ATOM 1910 C CA . ASP B 1 64 ? -14.398 -15.609 -11.461 1 84 64 ASP B CA 1
ATOM 1911 C C . ASP B 1 64 ? -13.734 -15.195 -12.766 1 84 64 ASP B C 1
ATOM 1913 O O . ASP B 1 64 ? -12.617 -14.664 -12.766 1 84 64 ASP B O 1
ATOM 1917 N N . GLN B 1 65 ? -14.422 -15.352 -13.836 1 76.81 65 GLN B N 1
ATOM 1918 C CA . GLN B 1 65 ? -13.859 -15.07 -15.156 1 76.81 65 GLN B CA 1
ATOM 1919 C C . GLN B 1 65 ? -13.547 -13.578 -15.312 1 76.81 65 GLN B C 1
ATOM 1921 O O . GLN B 1 65 ? -12.609 -13.211 -16.016 1 76.81 65 GLN B O 1
ATOM 1926 N N . GLU B 1 66 ? -14.281 -12.758 -14.617 1 82.5 66 GLU B N 1
ATOM 1927 C CA . GLU B 1 66 ? -14.133 -11.312 -14.75 1 82.5 66 GLU B CA 1
ATOM 1928 C C . GLU B 1 66 ? -12.781 -10.844 -14.219 1 82.5 66 GLU B C 1
ATOM 1930 O O . GLU B 1 66 ? -12.281 -9.797 -14.633 1 82.5 66 GLU B O 1
ATOM 1935 N N . VAL B 1 67 ? -12.164 -11.711 -13.445 1 91.19 67 VAL B N 1
ATOM 1936 C CA . VAL B 1 67 ? -10.938 -11.234 -12.812 1 91.19 67 VAL B CA 1
ATOM 1937 C C . VAL B 1 67 ? -9.758 -12.117 -13.25 1 91.19 67 VAL B C 1
ATOM 1939 O O . VAL B 1 67 ? -8.68 -12.047 -12.656 1 91.19 67 VAL B O 1
ATOM 1942 N N . ALA B 1 68 ? -9.953 -12.883 -14.273 1 90.12 68 ALA B N 1
ATOM 1943 C CA . ALA B 1 68 ? -8.984 -13.891 -14.695 1 90.12 68 ALA B CA 1
ATOM 1944 C C . ALA B 1 68 ? -7.66 -13.242 -15.086 1 90.12 68 ALA B C 1
ATOM 1946 O O . ALA B 1 68 ? -6.59 -13.734 -14.727 1 90.12 68 ALA B O 1
ATOM 1947 N N . PHE B 1 69 ? -7.785 -12.141 -15.812 1 93.81 69 PHE B N 1
ATOM 1948 C CA . PHE B 1 69 ? -6.555 -11.5 -16.25 1 93.81 69 PHE B CA 1
ATOM 1949 C C . PHE B 1 69 ? -5.754 -10.984 -15.062 1 93.81 69 PHE B C 1
ATOM 1951 O O . PHE B 1 69 ? -4.543 -11.211 -14.977 1 93.81 69 PHE B O 1
ATOM 1958 N N . THR B 1 70 ? -6.406 -10.258 -14.172 1 95.12 70 THR B N 1
ATOM 1959 C CA . THR B 1 70 ? -5.742 -9.711 -13 1 95.12 70 THR B CA 1
ATOM 1960 C C . THR B 1 70 ? -5.098 -10.82 -12.172 1 95.12 70 THR B C 1
ATOM 1962 O O . THR B 1 70 ? -3.957 -10.688 -11.727 1 95.12 70 THR B O 1
ATOM 1965 N N . ALA B 1 71 ? -5.816 -11.852 -12 1 95.94 71 ALA B N 1
ATOM 1966 C CA . ALA B 1 71 ? -5.309 -13 -11.25 1 95.94 71 ALA B CA 1
ATOM 1967 C C . ALA B 1 71 ? -4.082 -13.602 -11.938 1 95.94 71 ALA B C 1
ATOM 1969 O O . ALA B 1 71 ? -3.062 -13.844 -11.289 1 95.94 71 ALA B O 1
ATOM 1970 N N . ALA B 1 72 ? -4.137 -13.742 -13.242 1 96.88 72 ALA B N 1
ATOM 1971 C CA . ALA B 1 72 ? -3.041 -14.336 -14 1 96.88 72 ALA B CA 1
ATOM 1972 C C . ALA B 1 72 ? -1.81 -13.438 -13.984 1 96.88 72 ALA B C 1
ATOM 1974 O O . ALA B 1 72 ? -0.685 -13.914 -13.82 1 96.88 72 ALA B O 1
ATOM 1975 N N . HIS B 1 73 ? -2.072 -12.188 -14.125 1 97.44 73 HIS B N 1
ATOM 1976 C CA . HIS B 1 73 ? -0.977 -11.219 -14.148 1 97.44 73 HIS B CA 1
ATOM 1977 C C . HIS B 1 73 ? -0.268 -11.164 -12.797 1 97.44 73 HIS B C 1
ATOM 1979 O O . HIS B 1 73 ? 0.963 -11.156 -12.742 1 97.44 73 HIS B O 1
ATOM 1985 N N . SER B 1 74 ? -0.981 -11.102 -11.766 1 98.12 74 SER B N 1
ATOM 1986 C CA . SER B 1 74 ? -0.408 -11.07 -10.422 1 98.12 74 SER B CA 1
ATOM 1987 C C . SER B 1 74 ? 0.321 -12.367 -10.102 1 98.12 74 SER B C 1
ATOM 1989 O O . SER B 1 74 ? 1.386 -12.352 -9.484 1 98.12 74 SER B O 1
ATOM 1991 N N . LEU B 1 75 ? -0.272 -13.438 -10.531 1 98.31 75 LEU B N 1
ATOM 1992 C CA . LEU B 1 75 ? 0.378 -14.734 -10.336 1 98.31 75 LEU B CA 1
ATOM 1993 C C . LEU B 1 75 ? 1.695 -14.797 -11.102 1 98.31 75 LEU B C 1
ATOM 1995 O O . LEU B 1 75 ? 2.695 -15.297 -10.578 1 98.31 75 LEU B O 1
ATOM 1999 N N . HIS B 1 76 ? 1.635 -14.328 -12.266 1 98.5 76 HIS B N 1
ATOM 2000 C CA . HIS B 1 76 ? 2.855 -14.273 -13.055 1 98.5 76 HIS B CA 1
ATOM 2001 C C . HIS B 1 76 ? 3.949 -13.492 -12.336 1 98.5 76 HIS B C 1
ATOM 2003 O O . HIS B 1 76 ? 5.09 -13.961 -12.242 1 98.5 76 HIS B O 1
ATOM 2009 N N . ASN B 1 77 ? 3.641 -12.32 -11.844 1 98.25 77 ASN B N 1
ATOM 2010 C CA . ASN B 1 77 ? 4.605 -11.516 -11.102 1 98.25 77 ASN B CA 1
ATOM 2011 C C . ASN B 1 77 ? 5.121 -12.25 -9.875 1 98.25 77 ASN B C 1
ATOM 2013 O O . ASN B 1 77 ? 6.316 -12.203 -9.57 1 98.25 77 ASN B O 1
ATOM 2017 N N . LEU B 1 78 ? 4.238 -12.906 -9.203 1 98.5 78 LEU B N 1
ATOM 2018 C CA . LEU B 1 78 ? 4.578 -13.656 -8 1 98.5 78 LEU B CA 1
ATOM 2019 C C . LEU B 1 78 ? 5.57 -14.773 -8.32 1 98.5 78 LEU B C 1
ATOM 2021 O O . LEU B 1 78 ? 6.586 -14.914 -7.633 1 98.5 78 LEU B O 1
ATOM 2025 N N . LEU B 1 79 ? 5.344 -15.5 -9.359 1 98.56 79 LEU B N 1
ATOM 2026 C CA . LEU B 1 79 ? 6.223 -16.594 -9.75 1 98.56 79 LEU B CA 1
ATOM 2027 C C . LEU B 1 79 ? 7.578 -16.078 -10.211 1 98.56 79 LEU B C 1
ATOM 2029 O O . LEU B 1 79 ? 8.617 -16.625 -9.859 1 98.56 79 LEU B O 1
ATOM 2033 N N . ASN B 1 80 ? 7.539 -15.047 -10.977 1 98.19 80 ASN B N 1
ATOM 2034 C CA . ASN B 1 80 ? 8.781 -14.445 -11.438 1 98.19 80 ASN B CA 1
ATOM 2035 C C . ASN B 1 80 ? 9.688 -14.047 -10.273 1 98.19 80 ASN B C 1
ATOM 2037 O O . ASN B 1 80 ? 10.867 -14.383 -10.25 1 98.19 80 ASN B O 1
ATOM 2041 N N . ALA B 1 81 ? 9.117 -13.406 -9.344 1 97.81 81 ALA B N 1
ATOM 2042 C CA . ALA B 1 81 ? 9.875 -12.945 -8.18 1 97.81 81 ALA B CA 1
ATOM 2043 C C . ALA B 1 81 ? 10.352 -14.133 -7.34 1 97.81 81 ALA B C 1
ATOM 2045 O O . ALA B 1 81 ? 11.43 -14.086 -6.742 1 97.81 81 ALA B O 1
ATOM 2046 N N . SER B 1 82 ? 9.586 -15.195 -7.297 1 98.38 82 SER B N 1
ATOM 2047 C CA . SER B 1 82 ? 9.875 -16.344 -6.445 1 98.38 82 SER B CA 1
ATOM 2048 C C . SER B 1 82 ? 10.898 -17.266 -7.094 1 98.38 82 SER B C 1
ATOM 2050 O O . SER B 1 82 ? 11.648 -17.953 -6.398 1 98.38 82 SER B O 1
ATOM 2052 N N . LEU B 1 83 ? 10.992 -17.203 -8.414 1 98.25 83 LEU B N 1
ATOM 2053 C CA . LEU B 1 83 ? 11.727 -18.281 -9.07 1 98.25 83 LEU B CA 1
ATOM 2054 C C . LEU B 1 83 ? 12.969 -17.75 -9.773 1 98.25 83 LEU B C 1
ATOM 2056 O O . LEU B 1 83 ? 13.961 -18.469 -9.914 1 98.25 83 LEU B O 1
ATOM 2060 N N . LEU B 1 84 ? 12.938 -16.578 -10.219 1 97.25 84 LEU B N 1
ATOM 2061 C CA . LEU B 1 84 ? 13.984 -16.141 -11.141 1 97.25 84 LEU B CA 1
ATOM 2062 C C . LEU B 1 84 ? 14.859 -15.062 -10.5 1 97.25 84 LEU B C 1
ATOM 2064 O O . LEU B 1 84 ? 15.531 -14.305 -11.203 1 97.25 84 LEU B O 1
ATOM 2068 N N . SER B 1 85 ? 14.969 -15.055 -9.305 1 91.56 85 SER B N 1
ATOM 2069 C C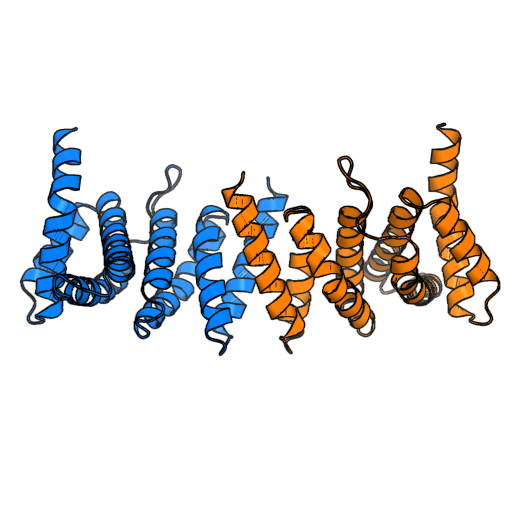A . SER B 1 85 ? 15.914 -14.141 -8.664 1 91.56 85 SER B CA 1
ATOM 2070 C C . SER B 1 85 ? 17.344 -14.453 -9.07 1 91.56 85 SER B C 1
ATOM 2072 O O . SER B 1 85 ? 17.734 -15.625 -9.117 1 91.56 85 SER B O 1
ATOM 2074 N N . GLU B 1 86 ? 18.172 -13.461 -9.359 1 87.25 86 GLU B N 1
ATOM 2075 C CA . GLU B 1 86 ? 19.562 -13.648 -9.781 1 87.25 86 GLU B CA 1
ATOM 2076 C C . GLU B 1 86 ? 20.484 -13.875 -8.586 1 87.25 86 GLU B C 1
ATOM 2078 O O . GLU B 1 86 ? 21.562 -14.445 -8.727 1 87.25 86 GLU B O 1
ATOM 2083 N N . SER B 1 87 ? 20.047 -13.43 -7.473 1 90.12 87 SER B N 1
ATOM 2084 C CA . SER B 1 87 ? 20.938 -13.367 -6.32 1 90.12 87 SER B CA 1
ATOM 2085 C C . SER B 1 87 ? 20.625 -14.477 -5.324 1 90.12 87 SER B C 1
ATOM 2087 O O . SER B 1 87 ? 21.266 -14.562 -4.27 1 90.12 87 SER B O 1
ATOM 2089 N N . ALA B 1 88 ? 19.688 -15.289 -5.59 1 94.12 88 ALA B N 1
ATOM 2090 C CA . ALA B 1 88 ? 19.281 -16.297 -4.613 1 94.12 88 ALA B CA 1
ATOM 2091 C C . ALA B 1 88 ? 18.578 -17.469 -5.293 1 94.12 88 ALA B C 1
ATOM 2093 O O . ALA B 1 88 ? 18.094 -17.328 -6.422 1 94.12 88 ALA B O 1
ATOM 2094 N N . PRO B 1 89 ? 18.547 -18.578 -4.625 1 96.44 89 PRO B N 1
ATOM 2095 C CA . PRO B 1 89 ? 17.797 -19.719 -5.164 1 96.44 89 PRO B CA 1
ATOM 2096 C C . PRO B 1 89 ? 16.297 -19.5 -5.176 1 96.44 89 PRO B C 1
ATOM 2098 O O . PRO B 1 89 ? 15.789 -18.625 -4.469 1 96.44 89 PRO B O 1
ATOM 2101 N N . PRO B 1 90 ? 15.594 -20.281 -5.977 1 97.88 90 PRO B N 1
ATOM 2102 C CA . PRO B 1 90 ? 14.133 -20.188 -5.977 1 97.88 90 PRO B CA 1
ATOM 2103 C C . PRO B 1 90 ? 13.531 -20.375 -4.59 1 97.88 90 PRO B C 1
ATOM 2105 O O . PRO B 1 90 ? 14.047 -21.156 -3.789 1 97.88 90 PRO B O 1
ATOM 2108 N N . LEU B 1 91 ? 12.391 -19.688 -4.398 1 98.38 91 LEU B N 1
ATOM 2109 C CA . LEU B 1 91 ? 11.711 -19.766 -3.109 1 98.38 91 LEU B CA 1
ATOM 2110 C C . LEU B 1 91 ? 10.742 -20.953 -3.082 1 98.38 91 LEU B C 1
ATOM 2112 O O . LEU B 1 91 ? 10.281 -21.344 -2.014 1 98.38 91 LEU B O 1
ATOM 2116 N N . LEU B 1 92 ? 10.398 -21.422 -4.207 1 98.19 92 LEU B N 1
ATOM 2117 C CA . LEU B 1 92 ? 9.484 -22.547 -4.344 1 98.19 92 LEU B CA 1
ATOM 2118 C C . LEU B 1 92 ? 10.164 -23.703 -5.062 1 98.19 92 LEU B C 1
ATOM 2120 O O . LEU B 1 92 ? 10.867 -23.5 -6.051 1 98.19 92 LEU B O 1
ATOM 2124 N N . GLU B 1 93 ? 9.977 -24.844 -4.508 1 97.75 93 GLU B N 1
ATOM 2125 C CA . GLU B 1 93 ? 10.375 -26.047 -5.227 1 97.75 93 GLU B CA 1
ATOM 2126 C C . GLU B 1 93 ? 9.328 -26.438 -6.266 1 97.75 93 GLU B C 1
ATOM 2128 O O . GLU B 1 93 ? 8.172 -26.047 -6.168 1 97.75 93 GLU B O 1
ATOM 2133 N N . PHE B 1 94 ? 9.688 -27.266 -7.227 1 97.94 94 PHE B N 1
ATOM 2134 C CA . PHE B 1 94 ? 8.789 -27.609 -8.32 1 97.94 94 PHE B CA 1
ATOM 2135 C C . PHE B 1 94 ? 7.539 -28.312 -7.785 1 97.94 94 PHE B C 1
ATOM 2137 O O . PHE B 1 94 ? 6.438 -28.094 -8.289 1 97.94 94 PHE B O 1
ATOM 2144 N N . GLU B 1 95 ? 7.73 -29.141 -6.766 1 97.44 95 GLU B N 1
ATOM 2145 C CA . GLU B 1 95 ? 6.605 -29.875 -6.195 1 97.44 95 GLU B CA 1
ATOM 2146 C C . GLU B 1 95 ? 5.516 -28.922 -5.699 1 97.44 95 GLU B C 1
ATOM 2148 O O . GLU B 1 95 ? 4.328 -29.234 -5.797 1 97.44 95 GLU B O 1
ATOM 2153 N N . GLU B 1 96 ? 5.969 -27.766 -5.238 1 96.69 96 GLU B N 1
ATOM 2154 C CA . GLU B 1 96 ? 5.031 -26.766 -4.723 1 96.69 96 GLU B CA 1
ATOM 2155 C C . GLU B 1 96 ? 4.324 -26.031 -5.859 1 96.69 96 GLU B C 1
ATOM 2157 O O . GLU B 1 96 ? 3.271 -25.438 -5.656 1 96.69 96 GLU B O 1
ATOM 2162 N N . LEU B 1 97 ? 4.883 -26.141 -7.043 1 98.12 97 LEU B N 1
ATOM 2163 C CA . LEU B 1 97 ? 4.324 -25.469 -8.211 1 98.12 97 LEU B CA 1
ATOM 2164 C C . LEU B 1 97 ? 3.285 -26.344 -8.898 1 98.12 97 LEU B C 1
ATOM 2166 O O . LEU B 1 97 ? 2.49 -25.859 -9.703 1 98.12 97 LEU B O 1
ATOM 2170 N N . ALA B 1 98 ? 3.293 -27.578 -8.617 1 95.94 98 ALA B N 1
ATOM 2171 C CA . ALA B 1 98 ? 2.426 -28.531 -9.305 1 95.94 98 ALA B CA 1
ATOM 2172 C C . ALA B 1 98 ? 0.96 -28.125 -9.195 1 95.94 98 ALA B C 1
ATOM 2174 O O . ALA B 1 98 ? 0.214 -28.172 -10.172 1 95.94 98 ALA B O 1
ATOM 2175 N N . VAL B 1 99 ? 0.577 -27.734 -7.988 1 96.62 99 VAL B N 1
ATOM 2176 C CA . VAL B 1 99 ? -0.814 -27.359 -7.758 1 96.62 99 VAL B CA 1
ATOM 2177 C C . VAL B 1 99 ? -1.171 -26.156 -8.617 1 96.62 99 VAL B C 1
ATOM 2179 O O . VAL B 1 99 ? -2.295 -26.047 -9.109 1 96.62 99 VAL B O 1
ATOM 2182 N N . VAL B 1 100 ? -0.263 -25.203 -8.742 1 98.44 100 VAL B N 1
ATOM 2183 C CA . VAL B 1 100 ? -0.459 -24.031 -9.586 1 98.44 100 VAL B CA 1
ATOM 2184 C C . VAL B 1 100 ? -0.647 -24.453 -11.039 1 98.44 100 VAL B C 1
ATOM 2186 O O . VAL B 1 100 ? -1.626 -24.062 -11.68 1 98.44 100 VAL B O 1
ATOM 2189 N N . LEU B 1 101 ? 0.237 -25.344 -11.5 1 98.5 101 LEU B N 1
ATOM 2190 C CA . LEU B 1 101 ? 0.241 -25.766 -12.891 1 98.5 101 LEU B CA 1
ATOM 2191 C C . LEU B 1 101 ? -1.025 -26.547 -13.227 1 98.5 101 LEU B C 1
ATOM 2193 O O . LEU B 1 101 ? -1.631 -26.328 -14.281 1 98.5 101 LEU B O 1
ATOM 2197 N N . ILE B 1 102 ? -1.428 -27.344 -12.336 1 97.81 102 ILE B N 1
ATOM 2198 C CA . ILE B 1 102 ? -2.619 -28.156 -12.531 1 97.81 102 ILE B CA 1
ATOM 2199 C C . ILE B 1 102 ? -3.854 -27.266 -12.617 1 97.81 102 ILE B C 1
ATOM 2201 O O . ILE B 1 102 ? -4.777 -27.547 -13.383 1 97.81 102 ILE B O 1
ATOM 2205 N N . THR B 1 103 ? -3.854 -26.25 -11.82 1 97.06 103 THR B N 1
ATOM 2206 C CA . THR B 1 103 ? -4.984 -25.328 -11.797 1 97.06 103 THR B CA 1
ATOM 2207 C C . THR B 1 103 ? -5.039 -24.516 -13.086 1 97.06 103 THR B C 1
ATOM 2209 O O . THR B 1 103 ? -6.121 -24.172 -13.57 1 97.06 103 THR B O 1
ATOM 2212 N N . LEU B 1 104 ? -3.91 -24.219 -13.719 1 97.69 104 LEU B N 1
ATOM 2213 C CA . LEU B 1 104 ? -3.842 -23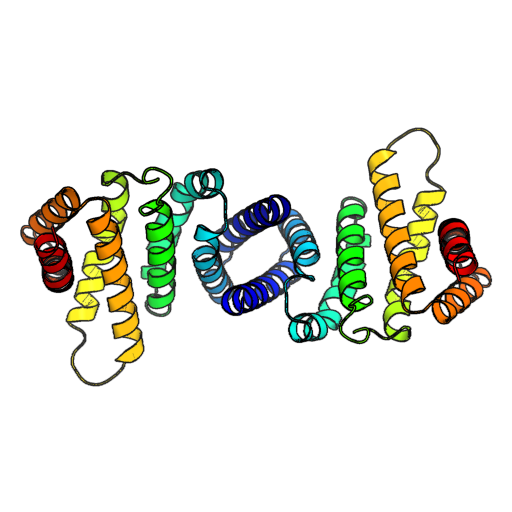.297 -14.844 1 97.69 104 LEU B CA 1
ATOM 2214 C C . LEU B 1 104 ? -4.141 -24.016 -16.156 1 97.69 104 LEU B C 1
ATOM 2216 O O . LEU B 1 104 ? -4.598 -23.406 -17.125 1 97.69 104 LEU B O 1
ATOM 2220 N N . LEU B 1 105 ? -3.895 -25.312 -16.266 1 97.5 105 LEU B N 1
ATOM 2221 C CA . LEU B 1 105 ? -4.008 -26.047 -17.516 1 97.5 105 LEU B CA 1
ATOM 2222 C C . LEU B 1 105 ? -5.426 -25.969 -18.078 1 97.5 105 LEU B C 1
ATOM 2224 O O . LEU B 1 105 ? -5.613 -25.625 -19.234 1 97.5 105 LEU B O 1
ATOM 2228 N N . PRO B 1 106 ? -6.453 -26.266 -17.25 1 95.88 106 PRO B N 1
ATOM 2229 C CA . PRO B 1 106 ? -7.805 -26.109 -17.797 1 95.88 106 PRO B CA 1
ATOM 2230 C C . PRO B 1 106 ? -8.102 -24.688 -18.25 1 95.88 106 PRO B C 1
ATOM 2232 O O . PRO B 1 106 ? -8.875 -24.484 -19.188 1 95.88 106 PRO B O 1
ATOM 2235 N N . LEU B 1 107 ? -7.508 -23.703 -17.594 1 94.75 107 LEU B N 1
ATOM 2236 C CA . LEU B 1 107 ? -7.719 -22.312 -17.969 1 94.75 107 LEU B CA 1
ATOM 2237 C C . LEU B 1 107 ? -7.086 -22.016 -19.328 1 94.75 107 LEU B C 1
ATOM 2239 O O . LEU B 1 107 ? -7.645 -21.266 -20.125 1 94.75 107 LEU B O 1
ATOM 2243 N N . VAL B 1 108 ? -5.902 -22.562 -19.562 1 95.44 108 VAL B N 1
ATOM 2244 C CA . VAL B 1 108 ? -5.262 -22.453 -20.859 1 95.44 108 VAL B CA 1
ATOM 2245 C C . VAL B 1 108 ? -6.164 -23.078 -21.938 1 95.44 108 VAL B C 1
ATOM 2247 O O . VAL B 1 108 ? -6.383 -22.484 -22.984 1 95.44 108 VAL B O 1
ATOM 2250 N N . SER B 1 109 ? -6.723 -24.219 -21.625 1 94.88 109 SER B N 1
ATOM 2251 C CA . SER B 1 109 ? -7.57 -24.953 -22.547 1 94.88 109 SER B CA 1
ATOM 2252 C C . SER B 1 109 ? -8.789 -24.141 -22.953 1 94.88 109 SER B C 1
ATOM 2254 O O . SER B 1 109 ? -9.133 -24.078 -24.141 1 94.88 109 SER B O 1
ATOM 2256 N N . VAL B 1 110 ? -9.414 -23.5 -22.016 1 91.62 110 VAL B N 1
ATOM 2257 C CA . VAL B 1 110 ? -10.609 -22.703 -22.266 1 91.62 110 VAL B CA 1
ATOM 2258 C C . VAL B 1 110 ? -10.281 -21.547 -23.203 1 91.62 110 VAL B C 1
ATOM 2260 O O . VAL B 1 110 ? -11.094 -21.156 -24.031 1 91.62 110 VAL B O 1
ATOM 2263 N N . ASN B 1 111 ? -9.094 -21.078 -23.109 1 85.5 111 ASN B N 1
ATOM 2264 C CA . ASN B 1 111 ? -8.719 -19.906 -23.891 1 85.5 111 ASN B CA 1
ATOM 2265 C C . ASN B 1 111 ? -8.258 -20.266 -25.297 1 85.5 111 ASN B C 1
ATOM 2267 O O . ASN B 1 111 ? -8.211 -19.422 -26.188 1 85.5 111 ASN B O 1
ATOM 2271 N N . ILE B 1 112 ? -7.871 -21.469 -25.5 1 83.12 112 ILE B N 1
ATOM 2272 C CA . ILE B 1 112 ? -7.543 -21.984 -26.828 1 83.12 112 ILE B CA 1
ATOM 2273 C C . ILE B 1 112 ? -8.82 -22.203 -27.625 1 83.12 112 ILE B C 1
ATOM 2275 O O . ILE B 1 112 ? -8.875 -21.906 -28.812 1 83.12 112 ILE B O 1
ATOM 2279 N N . SER B 1 113 ? -9.867 -22.766 -26.984 1 73.06 113 SER B N 1
ATOM 2280 C CA . SER B 1 113 ? -11.125 -23.125 -27.641 1 73.06 113 SER B CA 1
ATOM 2281 C C . SER B 1 113 ? -11.914 -21.875 -28.016 1 73.06 113 SER B C 1
ATOM 2283 O O . SER B 1 113 ? -12.859 -21.938 -28.812 1 73.06 113 SER B O 1
ATOM 2285 N N . LYS B 1 114 ? -11.711 -20.766 -27.312 1 65 114 LYS B N 1
ATOM 2286 C CA . LYS B 1 114 ? -12.477 -19.547 -27.609 1 65 114 LYS B CA 1
ATOM 2287 C C . LYS B 1 114 ? -12.172 -19.031 -29.016 1 65 114 LYS B C 1
ATOM 2289 O O . LYS B 1 114 ? -11.016 -19.016 -29.438 1 65 114 LYS B O 1
ATOM 2294 N N . ASP B 1 115 ? -13.117 -19.406 -30.062 1 52.94 115 ASP B N 1
ATOM 2295 C CA . ASP B 1 115 ? -13.148 -19.016 -31.469 1 52.94 115 ASP B CA 1
ATOM 2296 C C . ASP B 1 115 ? -12.609 -17.609 -31.672 1 52.94 115 ASP B C 1
ATOM 2298 O O . ASP B 1 115 ? -12.562 -16.828 -30.719 1 52.94 115 ASP B O 1
ATOM 2302 N N . GLU B 1 116 ? -12.453 -17.172 -33.25 1 46.53 116 GLU B N 1
ATOM 2303 C CA . GLU B 1 116 ? -11.852 -16.016 -33.906 1 46.53 116 GLU B CA 1
ATOM 2304 C C . GLU B 1 116 ? -12.398 -14.711 -33.312 1 46.53 116 GLU B C 1
ATOM 2306 O O . GLU B 1 116 ? -11.781 -13.648 -33.469 1 46.53 116 GLU B O 1
ATOM 2311 N N . ARG B 1 117 ? -13.734 -14.531 -33.594 1 45.62 117 ARG B N 1
ATOM 2312 C CA . ARG B 1 117 ? -14.211 -13.148 -33.688 1 45.62 117 ARG B CA 1
ATOM 2313 C C . ARG B 1 117 ? -14.008 -12.422 -32.344 1 45.62 117 ARG B C 1
ATOM 2315 O O . ARG B 1 117 ? -13.945 -11.188 -32.312 1 45.62 117 ARG B O 1
ATOM 2322 N N . SER B 1 118 ? -14.883 -12.695 -31.5 1 45.22 118 SER B N 1
ATOM 2323 C CA . SER B 1 118 ? -15.328 -11.719 -30.516 1 45.22 118 SER B CA 1
ATOM 2324 C C . SER B 1 118 ? -14.156 -11.219 -29.672 1 45.22 118 SER B C 1
ATOM 2326 O O . SER B 1 118 ? -13.844 -10.031 -29.688 1 45.22 118 SER B O 1
ATOM 2328 N N . TYR B 1 119 ? -14.359 -11.422 -28.031 1 48.12 119 TYR B N 1
ATOM 2329 C CA . TYR B 1 119 ? -13.922 -10.758 -26.797 1 48.12 119 TYR B CA 1
ATOM 2330 C C . TYR B 1 119 ? -12.414 -10.891 -26.625 1 48.12 119 TYR B C 1
ATOM 2332 O O . TYR B 1 119 ? -11.938 -11.852 -26.016 1 48.12 119 TYR B O 1
ATOM 2340 N N . ILE B 1 120 ? -11.703 -10.766 -27.766 1 56.5 120 ILE B N 1
ATOM 2341 C CA . ILE B 1 120 ? -10.344 -10.977 -28.234 1 56.5 120 ILE B CA 1
ATOM 2342 C C . ILE B 1 120 ? -9.352 -10.523 -27.172 1 56.5 120 ILE B C 1
ATOM 2344 O O . ILE B 1 120 ? -8.414 -11.258 -26.828 1 56.5 120 ILE B O 1
ATOM 2348 N N . SER B 1 121 ? -9.391 -9.25 -26.953 1 77.12 121 SER B N 1
ATOM 2349 C CA . SER B 1 121 ? -8.18 -8.641 -26.406 1 77.12 121 SER B CA 1
ATOM 2350 C C . SER B 1 121 ? -7.945 -9.094 -24.969 1 77.12 121 SER B C 1
ATOM 2352 O O . SER B 1 121 ? -6.844 -9.523 -24.609 1 77.12 121 SER B O 1
ATOM 2354 N N . LYS B 1 122 ? -9.078 -9.289 -24.172 1 80.69 122 LYS B N 1
ATOM 2355 C CA . LYS B 1 122 ? -8.875 -9.648 -22.766 1 80.69 122 LYS B CA 1
ATOM 2356 C C . LYS B 1 122 ? -8.523 -11.125 -22.625 1 80.69 122 LYS B C 1
ATOM 2358 O O . LYS B 1 122 ? -7.672 -11.484 -21.797 1 80.69 122 LYS B O 1
ATOM 2363 N N . GLY B 1 123 ? -9.195 -11.969 -23.453 1 85.19 123 GLY B N 1
ATOM 2364 C CA . GLY B 1 123 ? -8.891 -13.391 -23.422 1 85.19 123 GLY B CA 1
ATOM 2365 C C . GLY B 1 123 ? -7.473 -13.703 -23.859 1 85.19 123 GLY B C 1
ATOM 2366 O O . GLY B 1 123 ? -6.793 -14.523 -23.25 1 85.19 123 GLY B O 1
ATOM 2367 N N . LEU B 1 124 ? -7.137 -12.984 -24.859 1 89.75 124 LEU B N 1
ATOM 2368 C CA . LEU B 1 124 ? -5.777 -13.172 -25.344 1 89.75 124 LEU B CA 1
ATOM 2369 C C . LEU B 1 124 ? -4.754 -12.734 -24.312 1 89.75 124 LEU B C 1
ATOM 2371 O O . LEU B 1 124 ? -3.738 -13.406 -24.109 1 89.75 124 LEU B O 1
ATOM 2375 N N . LYS B 1 125 ? -5.027 -11.633 -23.656 1 92.44 125 LYS B N 1
ATOM 2376 C CA . LYS B 1 125 ? -4.129 -11.141 -22.625 1 92.44 125 LYS B CA 1
ATOM 2377 C C . LYS B 1 125 ? -4.031 -12.133 -21.469 1 92.44 125 LYS B C 1
ATOM 2379 O O . LYS B 1 125 ? -2.941 -12.398 -20.953 1 92.44 125 LYS B O 1
ATOM 2384 N N . THR B 1 126 ? -5.184 -12.648 -21.141 1 93.62 126 THR B N 1
ATOM 2385 C CA . THR B 1 126 ? -5.211 -13.633 -20.078 1 93.62 126 THR B CA 1
ATOM 2386 C C . THR B 1 126 ? -4.426 -14.883 -20.469 1 93.62 126 THR B C 1
ATOM 2388 O O . THR B 1 126 ? -3.592 -15.367 -19.703 1 93.62 126 THR B O 1
ATOM 2391 N N . TYR B 1 127 ? -4.676 -15.305 -21.625 1 93.5 127 TYR B N 1
ATOM 2392 C CA . TYR B 1 127 ? -3.977 -16.469 -22.156 1 93.5 127 TYR B CA 1
ATOM 2393 C C . TYR B 1 127 ? -2.469 -16.25 -22.125 1 93.5 127 TYR B C 1
ATOM 2395 O O . TYR B 1 127 ? -1.718 -17.125 -21.688 1 93.5 127 TYR B O 1
ATOM 2403 N N . ASN B 1 128 ? -2.018 -15.109 -22.547 1 94.38 128 ASN B N 1
ATOM 2404 C CA . ASN B 1 128 ? -0.595 -14.789 -22.562 1 94.38 128 ASN B CA 1
ATOM 2405 C C . ASN B 1 128 ? 0.006 -14.805 -21.156 1 94.38 128 ASN B C 1
ATOM 2407 O O . ASN B 1 128 ? 1.111 -15.312 -20.953 1 94.38 128 ASN B O 1
ATOM 2411 N N . GLU B 1 129 ? -0.743 -14.273 -20.219 1 96.62 129 GLU B N 1
ATOM 2412 C CA . GLU B 1 129 ? -0.246 -14.289 -18.844 1 96.62 129 GLU B CA 1
ATOM 2413 C C . GLU B 1 129 ? -0.15 -15.711 -18.297 1 96.62 129 GLU B C 1
ATOM 2415 O O . GLU B 1 129 ? 0.794 -16.047 -17.578 1 96.62 129 GLU B O 1
ATOM 2420 N N . LEU B 1 130 ? -1.138 -16.5 -18.656 1 97.25 130 LEU B N 1
ATOM 2421 C CA . LEU B 1 130 ? -1.09 -17.891 -18.25 1 97.25 130 LEU B CA 1
ATOM 2422 C C . LEU B 1 130 ? 0.144 -18.578 -18.812 1 97.25 130 LEU B C 1
ATOM 2424 O O . LEU B 1 130 ? 0.846 -19.297 -18.109 1 97.25 130 LEU B O 1
ATOM 2428 N N . GLN B 1 131 ? 0.398 -18.25 -20.031 1 96.38 131 GLN B N 1
ATOM 2429 C CA . GLN B 1 131 ? 1.561 -18.859 -20.672 1 96.38 131 GLN B CA 1
ATOM 2430 C C . GLN B 1 131 ? 2.857 -18.359 -20.031 1 96.38 131 GLN B C 1
ATOM 2432 O O . GLN B 1 131 ? 3.824 -19.109 -19.922 1 96.38 131 GLN B O 1
ATOM 2437 N N . HIS B 1 132 ? 2.887 -17.188 -19.625 1 97.69 132 HIS B N 1
ATOM 2438 C CA . HIS B 1 132 ? 4.062 -16.641 -18.953 1 97.69 132 HIS B CA 1
ATOM 2439 C C . HIS B 1 132 ? 4.312 -17.359 -17.625 1 97.69 132 HIS B C 1
ATOM 2441 O O . HIS B 1 132 ? 5.465 -17.531 -17.219 1 97.69 132 HIS B O 1
ATOM 2447 N N . CYS B 1 133 ? 3.293 -17.75 -16.984 1 98.31 133 CYS B N 1
ATOM 2448 C CA . CYS B 1 133 ? 3.465 -18.531 -15.758 1 98.31 133 CYS B CA 1
ATOM 2449 C C . CYS B 1 133 ? 4.188 -19.844 -16.031 1 98.31 133 CYS B C 1
ATOM 2451 O O . CYS B 1 133 ? 5.105 -20.219 -15.305 1 98.31 133 CYS B O 1
ATOM 2453 N N . PHE B 1 134 ? 3.822 -20.484 -17.094 1 98.19 134 PHE B N 1
ATOM 2454 C CA . PHE B 1 134 ? 4.5 -21.719 -17.484 1 98.19 134 PHE B CA 1
ATOM 2455 C C . PHE B 1 134 ? 5.926 -21.422 -17.938 1 98.19 134 PHE B C 1
ATOM 2457 O O . PHE B 1 134 ? 6.848 -22.188 -17.625 1 98.19 134 PHE B O 1
ATOM 2464 N N . LEU B 1 135 ? 6.094 -20.344 -18.656 1 97.88 135 LEU B N 1
ATOM 2465 C CA . LEU B 1 135 ? 7.43 -19.984 -19.125 1 97.88 135 LEU B CA 1
ATOM 2466 C C . LEU B 1 135 ? 8.367 -19.75 -17.938 1 97.88 135 LEU B C 1
ATOM 2468 O O . LEU B 1 135 ? 9.484 -20.266 -17.906 1 97.88 135 LEU B O 1
ATOM 2472 N N . VAL B 1 136 ? 7.949 -19.016 -16.969 1 97.94 136 VAL B N 1
ATOM 2473 C CA . VAL B 1 136 ? 8.758 -18.719 -15.789 1 97.94 136 VAL B CA 1
ATOM 2474 C C . VAL B 1 136 ? 9.109 -20.031 -15.07 1 97.94 136 VAL B C 1
ATOM 2476 O O . VAL B 1 136 ? 10.25 -20.219 -14.648 1 97.94 136 VAL B O 1
ATOM 2479 N N . THR B 1 137 ? 8.188 -20.875 -14.953 1 97.94 137 THR B N 1
ATOM 2480 C CA . THR B 1 137 ? 8.406 -22.172 -14.32 1 97.94 137 THR B CA 1
ATOM 2481 C C . THR B 1 137 ? 9.422 -22.984 -15.117 1 97.94 137 THR B C 1
ATOM 2483 O O . THR B 1 137 ? 10.297 -23.625 -14.531 1 97.94 137 THR B O 1
ATOM 2486 N N . GLY B 1 138 ? 9.297 -22.922 -16.406 1 97.19 138 GLY B N 1
ATOM 2487 C CA . GLY B 1 138 ? 10.203 -23.656 -17.266 1 97.19 138 GLY B CA 1
ATOM 2488 C C . GLY B 1 138 ? 11.625 -23.125 -17.25 1 97.19 138 GLY B C 1
ATOM 2489 O O . GLY B 1 138 ? 12.578 -23.875 -17.453 1 97.19 138 GLY B O 1
ATOM 2490 N N . LEU B 1 139 ? 11.758 -21.906 -17.062 1 96.31 139 LEU B N 1
ATOM 2491 C CA . LEU B 1 139 ? 13.086 -21.312 -16.953 1 96.31 139 LEU B CA 1
ATOM 2492 C C . LEU B 1 139 ? 13.758 -21.734 -15.648 1 96.31 139 LEU B C 1
ATOM 2494 O O . LEU B 1 139 ? 14.977 -21.938 -15.609 1 96.31 139 LEU B O 1
ATOM 2498 N N . ALA B 1 140 ? 13.023 -21.938 -14.656 1 96.81 140 ALA B N 1
ATOM 2499 C CA . ALA B 1 140 ? 13.57 -22.312 -13.359 1 96.81 140 ALA B CA 1
ATOM 2500 C C . ALA B 1 140 ? 13.758 -23.828 -13.273 1 96.81 140 ALA B C 1
ATOM 2502 O O . ALA B 1 140 ? 14.727 -24.312 -12.688 1 96.81 140 ALA B O 1
ATOM 2503 N N . TYR B 1 141 ? 12.82 -24.531 -13.836 1 96.88 141 TYR B N 1
ATOM 2504 C CA . TYR B 1 141 ? 12.797 -25.984 -13.75 1 96.88 141 TYR B CA 1
ATOM 2505 C C . TYR B 1 141 ? 12.453 -26.609 -15.102 1 96.88 141 TYR B C 1
ATOM 2507 O O . TYR B 1 141 ? 11.406 -27.25 -15.242 1 96.88 141 TYR B O 1
ATOM 2515 N N . PRO B 1 142 ? 13.383 -26.531 -16.062 1 95.88 142 PRO B N 1
ATOM 2516 C CA . PRO B 1 142 ? 13.055 -26.938 -17.438 1 95.88 142 PRO B CA 1
ATOM 2517 C C . PRO B 1 142 ? 12.719 -28.422 -17.547 1 95.88 142 PRO B C 1
ATOM 2519 O O . PRO B 1 142 ? 11.719 -28.781 -18.172 1 95.88 142 PRO B O 1
ATOM 2522 N N . GLU B 1 143 ? 13.469 -29.266 -16.875 1 96.12 143 GLU B N 1
ATOM 2523 C CA . GLU B 1 143 ? 13.242 -30.703 -16.984 1 96.12 143 GLU B CA 1
ATOM 2524 C C . GLU B 1 143 ? 11.945 -31.109 -16.266 1 96.12 143 GLU B C 1
ATOM 2526 O O . GLU B 1 143 ? 11.164 -31.906 -16.797 1 96.12 143 GLU B O 1
ATOM 2531 N N . ASP B 1 144 ? 11.758 -30.516 -15.133 1 97.62 144 ASP B N 1
ATOM 2532 C CA . ASP B 1 144 ? 10.57 -30.844 -14.352 1 97.62 144 ASP B CA 1
ATOM 2533 C C . ASP B 1 144 ? 9.305 -30.422 -15.086 1 97.62 144 ASP B C 1
ATOM 2535 O O . ASP B 1 144 ? 8.312 -31.156 -15.109 1 97.62 144 ASP B O 1
ATOM 2539 N N . LEU B 1 145 ? 9.336 -29.25 -15.633 1 97.88 145 LEU B N 1
ATOM 2540 C CA . LEU B 1 145 ? 8.164 -28.766 -16.359 1 97.88 145 LEU B CA 1
ATOM 2541 C C . LEU B 1 145 ? 7.875 -29.641 -17.562 1 97.88 145 LEU B C 1
ATOM 2543 O O . LEU B 1 145 ? 6.719 -29.969 -17.844 1 97.88 145 LEU B O 1
ATOM 2547 N N . CYS B 1 146 ? 8.906 -30 -18.25 1 96.19 146 CYS B N 1
ATOM 2548 C CA . CYS B 1 146 ? 8.742 -30.875 -19.406 1 96.19 146 CYS B CA 1
ATOM 2549 C C . CYS B 1 146 ? 8.078 -32.188 -19.016 1 96.19 146 CYS B C 1
ATOM 2551 O O . CYS B 1 146 ? 7.102 -32.594 -19.641 1 96.19 146 CYS B O 1
ATOM 2553 N N . MET B 1 147 ? 8.602 -32.781 -17.984 1 97.44 147 MET B N 1
ATOM 2554 C CA . MET B 1 147 ? 8.055 -34.062 -17.516 1 97.44 147 MET B CA 1
ATOM 2555 C C . MET B 1 147 ? 6.605 -33.875 -17.062 1 97.44 147 MET B C 1
ATOM 2557 O O . MET B 1 147 ? 5.766 -34.75 -17.328 1 97.44 147 MET B O 1
ATOM 2561 N N . PHE B 1 148 ? 6.32 -32.844 -16.375 1 97.81 148 PHE B N 1
ATOM 2562 C CA . PHE B 1 148 ? 4.977 -32.531 -15.898 1 97.81 148 PHE B CA 1
ATOM 2563 C C . PHE B 1 148 ? 4.004 -32.438 -17.062 1 97.81 148 PHE B C 1
ATOM 2565 O O . PHE B 1 148 ? 2.939 -33.062 -17.062 1 97.81 148 PHE B O 1
ATOM 2572 N N . LEU B 1 149 ? 4.355 -31.656 -18.109 1 97.75 149 LEU B N 1
ATOM 2573 C CA . LEU B 1 149 ? 3.475 -31.453 -19.25 1 97.75 149 LEU B CA 1
ATOM 2574 C C . LEU B 1 149 ? 3.256 -32.75 -20.016 1 97.75 149 LEU B C 1
ATOM 2576 O O . LEU B 1 149 ? 2.137 -33.062 -20.438 1 97.75 149 LEU B O 1
ATOM 2580 N N . LEU B 1 150 ? 4.316 -33.5 -20.156 1 97.06 150 LEU B N 1
ATOM 2581 C CA . LEU B 1 150 ? 4.207 -34.781 -20.844 1 97.06 150 LEU B CA 1
ATOM 2582 C C . LEU B 1 150 ? 3.271 -35.719 -20.078 1 97.06 150 LEU B C 1
ATOM 2584 O O . LEU B 1 150 ? 2.465 -36.438 -20.703 1 97.06 150 LEU B O 1
ATOM 2588 N N . SER B 1 151 ? 3.402 -35.688 -18.797 1 97.88 151 SER B N 1
ATOM 2589 C CA . SER B 1 151 ? 2.529 -36.531 -17.984 1 97.88 151 SER B CA 1
ATOM 2590 C C . SER B 1 151 ? 1.071 -36.125 -18.125 1 97.88 151 SER B C 1
ATOM 2592 O O . SER B 1 151 ? 0.168 -36.938 -18.078 1 97.88 151 SER B O 1
ATOM 2594 N N . LYS B 1 152 ? 0.803 -34.844 -18.266 1 97.62 152 LYS B N 1
ATOM 2595 C CA . LYS B 1 152 ? -0.559 -34.312 -18.391 1 97.62 152 LYS B CA 1
ATOM 2596 C C . LYS B 1 152 ? -1.142 -34.625 -19.766 1 97.62 152 LYS B C 1
ATOM 2598 O O . LYS B 1 152 ? -2.359 -34.75 -19.906 1 97.62 152 LYS B O 1
ATOM 2603 N N . CYS B 1 153 ? -0.309 -34.812 -20.75 1 96.56 153 CYS B N 1
ATOM 2604 C CA . CYS B 1 153 ? -0.758 -35.219 -22.094 1 96.56 153 CYS B CA 1
ATOM 2605 C C . CYS B 1 153 ? -1.282 -36.625 -22.109 1 96.56 153 CYS B C 1
ATOM 2607 O O . CYS B 1 153 ? -1.98 -37.031 -23.031 1 96.56 153 CYS B O 1
ATOM 2609 N N . ARG B 1 154 ? -0.96 -37.375 -21.078 1 96.25 154 ARG B N 1
ATOM 2610 C CA . ARG B 1 154 ? -1.378 -38.781 -20.969 1 96.25 154 ARG B CA 1
ATOM 2611 C C . ARG B 1 154 ? -2.496 -38.938 -19.953 1 96.25 154 ARG B C 1
ATOM 2613 O O . ARG B 1 154 ? -2.887 -40.062 -19.625 1 96.25 154 ARG B O 1
ATOM 2620 N N . SER B 1 155 ? -2.957 -37.844 -19.406 1 93.88 155 SER B N 1
ATOM 2621 C CA . SER B 1 155 ? -3.984 -37.875 -18.375 1 93.88 155 SER B CA 1
ATOM 2622 C C . SER B 1 155 ? -5.344 -38.25 -18.953 1 93.88 155 SER B C 1
ATOM 2624 O O . SER B 1 155 ? -5.492 -38.375 -20.172 1 93.88 155 SER B O 1
ATOM 2626 N N . LYS B 1 156 ? -6.352 -38.594 -18.234 1 93.19 156 LYS B N 1
ATOM 2627 C CA . LYS B 1 156 ? -7.711 -38.875 -18.656 1 93.19 156 LYS B CA 1
ATOM 2628 C C . LYS B 1 156 ? -8.555 -37.625 -18.766 1 93.19 156 LYS B C 1
ATOM 2630 O O . LYS B 1 156 ? -9.648 -37.625 -19.344 1 93.19 156 LYS B O 1
ATOM 2635 N N . ASP B 1 157 ? -8.078 -36.531 -18.312 1 95.44 157 ASP B N 1
ATOM 2636 C CA . ASP B 1 157 ? -8.781 -35.25 -18.297 1 95.44 157 ASP B CA 1
ATOM 2637 C C . ASP B 1 157 ? -8.531 -34.469 -19.578 1 95.44 157 ASP B C 1
ATOM 2639 O O . ASP B 1 157 ? -7.414 -34 -19.812 1 95.44 157 ASP B O 1
ATOM 2643 N N . GLU B 1 158 ? -9.531 -34.281 -20.359 1 96.06 158 GLU B N 1
ATOM 2644 C CA . GLU B 1 158 ? -9.414 -33.656 -21.672 1 96.06 158 GLU B CA 1
ATOM 2645 C C . GLU B 1 158 ? -8.898 -32.219 -21.547 1 96.06 158 GLU B C 1
ATOM 2647 O O . GLU B 1 158 ? -8.086 -31.781 -22.359 1 96.06 158 GLU B O 1
ATOM 2652 N N . ALA B 1 159 ? -9.406 -31.5 -20.656 1 95.81 159 ALA B N 1
ATOM 2653 C CA . ALA B 1 159 ? -8.977 -30.109 -20.469 1 95.81 159 ALA B CA 1
ATOM 2654 C C . ALA B 1 159 ? -7.492 -30.047 -20.125 1 95.81 159 ALA B C 1
ATOM 2656 O O . ALA B 1 159 ? -6.781 -29.156 -20.625 1 95.81 159 ALA B O 1
ATOM 2657 N N . SER B 1 160 ? -7.055 -30.953 -19.344 1 96.69 160 SER B N 1
ATOM 2658 C CA . SER B 1 160 ? -5.645 -31.016 -18.984 1 96.69 160 SER B CA 1
ATOM 2659 C C . SER B 1 160 ? -4.781 -31.359 -20.188 1 96.69 160 SER B C 1
ATOM 2661 O O . SER B 1 160 ? -3.699 -30.781 -20.359 1 96.69 160 SER B O 1
ATOM 2663 N N . ILE B 1 161 ? -5.285 -32.219 -21.016 1 97.88 161 ILE B N 1
ATOM 2664 C CA . ILE B 1 161 ? -4.547 -32.656 -22.203 1 97.88 161 ILE B CA 1
ATOM 2665 C C . ILE B 1 161 ? -4.406 -31.469 -23.172 1 97.88 161 ILE B C 1
ATOM 2667 O O . ILE B 1 161 ? -3.299 -31.141 -23.594 1 97.88 161 ILE B O 1
ATOM 2671 N N . VAL B 1 162 ? -5.531 -30.812 -23.422 1 97.12 162 VAL B N 1
ATOM 2672 C CA . VAL B 1 162 ? -5.543 -29.688 -24.359 1 97.12 162 VAL B CA 1
ATOM 2673 C C . VAL B 1 162 ? -4.684 -28.547 -23.812 1 97.12 162 VAL B C 1
ATOM 2675 O O . VAL B 1 162 ? -3.924 -27.922 -24.562 1 97.12 162 VAL B O 1
ATOM 2678 N N . GLY B 1 163 ? -4.789 -28.328 -22.547 1 97.44 163 GLY B N 1
ATOM 2679 C CA . GLY B 1 163 ? -3.973 -27.312 -21.906 1 97.44 163 GLY B CA 1
ATOM 2680 C C . GLY B 1 163 ? -2.484 -27.594 -22.016 1 97.44 163 GLY B C 1
ATOM 2681 O O . GLY B 1 163 ? -1.7 -26.688 -22.328 1 97.44 163 GLY B O 1
ATOM 2682 N N . ALA B 1 164 ? -2.141 -28.797 -21.75 1 97.75 164 ALA B N 1
ATOM 2683 C CA . ALA B 1 164 ? -0.736 -29.203 -21.828 1 97.75 164 ALA B CA 1
ATOM 2684 C C . ALA B 1 164 ? -0.195 -29.047 -23.25 1 97.75 164 ALA B C 1
ATOM 2686 O O . ALA B 1 164 ? 0.882 -28.484 -23.453 1 97.75 164 ALA B O 1
ATOM 2687 N N . LEU B 1 165 ? -0.917 -29.484 -24.203 1 96.44 165 LEU B N 1
ATOM 2688 C CA . LEU B 1 165 ? -0.509 -29.391 -25.609 1 96.44 165 LEU B CA 1
ATOM 2689 C C . LEU B 1 165 ? -0.365 -27.938 -26.031 1 96.44 165 LEU B C 1
ATOM 2691 O O . LEU B 1 165 ? 0.598 -27.578 -26.703 1 96.44 165 LEU B O 1
ATOM 2695 N N . GLY B 1 166 ? -1.372 -27.141 -25.625 1 95.56 166 GLY B N 1
ATOM 2696 C CA . GLY B 1 166 ? -1.3 -25.719 -25.906 1 95.56 166 GLY B CA 1
ATOM 2697 C C . GLY B 1 166 ? -0.082 -25.047 -25.297 1 95.56 166 GLY B C 1
ATOM 2698 O O . GLY B 1 166 ? 0.549 -24.203 -25.938 1 95.56 166 GLY B O 1
ATOM 2699 N N . THR B 1 167 ? 0.209 -25.422 -24.109 1 96.94 167 THR B N 1
ATOM 2700 C CA . THR B 1 167 ? 1.364 -24.859 -23.406 1 96.94 167 THR B CA 1
ATOM 2701 C C . THR B 1 167 ? 2.662 -25.297 -24.094 1 96.94 167 THR B C 1
ATOM 2703 O O . THR B 1 167 ? 3.561 -24.469 -24.297 1 96.94 167 THR B O 1
ATOM 2706 N N . ILE B 1 168 ? 2.789 -26.562 -24.484 1 96 168 ILE B N 1
ATOM 2707 C CA . ILE B 1 168 ? 3.969 -27.078 -25.172 1 96 168 ILE B CA 1
ATOM 2708 C C . ILE B 1 168 ? 4.164 -26.344 -26.484 1 96 168 ILE B C 1
ATOM 2710 O O . ILE B 1 168 ? 5.277 -25.906 -26.812 1 96 168 ILE B O 1
ATOM 2714 N N . LYS B 1 169 ? 3.121 -26.156 -27.172 1 94.25 169 LYS B N 1
ATOM 2715 C CA . LYS B 1 169 ? 3.18 -25.438 -28.438 1 94.25 169 LYS B CA 1
ATOM 2716 C C . LYS B 1 169 ? 3.711 -24.016 -28.25 1 94.25 169 LYS B C 1
ATOM 2718 O O . LYS B 1 169 ? 4.484 -23.516 -29.062 1 94.25 169 LYS B O 1
ATOM 2723 N N . HIS B 1 170 ? 3.268 -23.359 -27.203 1 92.88 170 HIS B N 1
ATOM 2724 C CA . HIS B 1 170 ? 3.656 -21.984 -26.922 1 92.88 170 HIS B CA 1
ATOM 2725 C C . HIS B 1 170 ? 5.109 -21.906 -26.469 1 92.88 170 HIS B C 1
ATOM 2727 O O . HIS B 1 170 ? 5.816 -20.953 -26.797 1 92.88 170 HIS B O 1
ATOM 2733 N N . LEU B 1 171 ? 5.602 -22.906 -25.688 1 92.81 171 LEU B N 1
ATOM 2734 C CA . LEU B 1 171 ? 6.922 -22.875 -25.078 1 92.81 171 LEU B CA 1
ATOM 2735 C C . LEU B 1 171 ? 7.992 -23.328 -26.047 1 92.81 171 LEU B C 1
ATOM 2737 O O . LEU B 1 171 ? 9.148 -22.922 -25.953 1 92.81 171 LEU B O 1
ATOM 2741 N N . LEU B 1 172 ? 7.695 -24.172 -26.953 1 88.12 172 LEU B N 1
ATOM 2742 C CA . LEU B 1 172 ? 8.648 -24.828 -27.844 1 88.12 172 LEU B CA 1
ATOM 2743 C C . LEU B 1 172 ? 9.516 -23.797 -28.562 1 88.12 172 LEU B C 1
ATOM 2745 O O . LEU B 1 172 ? 10.75 -23.906 -28.531 1 88.12 172 LEU B O 1
ATOM 2749 N N . PRO B 1 173 ? 8.93 -22.75 -29.156 1 81.81 173 PRO B N 1
ATOM 2750 C CA . PRO B 1 173 ? 9.781 -21.766 -29.844 1 81.81 173 PRO B CA 1
ATOM 2751 C C . PRO B 1 173 ? 10.695 -21.016 -28.875 1 81.81 173 PRO B C 1
ATOM 2753 O O . PRO B 1 173 ? 11.734 -20.484 -29.281 1 81.81 173 PRO B O 1
ATOM 2756 N N . ARG B 1 174 ? 10.398 -20.938 -27.734 1 76.88 174 ARG B N 1
ATOM 2757 C CA . ARG B 1 174 ? 11.117 -20.141 -26.75 1 76.88 174 ARG B CA 1
ATOM 2758 C C . ARG B 1 174 ? 12.203 -20.969 -26.062 1 76.88 174 ARG B C 1
ATOM 2760 O O . ARG B 1 174 ? 13.203 -20.422 -25.594 1 76.88 174 ARG B O 1
ATOM 2767 N N . PHE B 1 175 ? 11.977 -22.203 -25.859 1 72.5 175 PHE B N 1
ATOM 2768 C CA . PHE B 1 175 ? 12.961 -23.094 -25.25 1 72.5 175 PHE B CA 1
ATOM 2769 C C . PHE B 1 175 ? 13.984 -23.562 -26.281 1 72.5 175 PHE B C 1
ATOM 2771 O O . PHE B 1 175 ? 15.164 -23.719 -25.953 1 72.5 175 PHE B O 1
ATOM 2778 N N . VAL B 1 176 ? 13.461 -23.859 -27.438 1 59.03 176 VAL B N 1
ATOM 2779 C CA . VAL B 1 176 ? 14.367 -24.312 -28.484 1 59.03 176 VAL B CA 1
ATOM 2780 C C . VAL B 1 176 ? 15.336 -23.188 -28.859 1 59.03 176 VAL B C 1
ATOM 2782 O O . VAL B 1 176 ? 16.531 -23.422 -29.047 1 59.03 176 VAL B O 1
ATOM 2785 N N . VAL B 1 177 ? 14.789 -22.047 -28.969 1 53.31 177 VAL B N 1
ATOM 2786 C CA . VAL B 1 177 ? 15.703 -20.938 -29.25 1 53.31 177 VAL B CA 1
ATOM 2787 C C . VAL B 1 177 ? 16.703 -20.797 -28.109 1 53.31 177 VAL B C 1
ATOM 2789 O O . VAL B 1 177 ? 17.891 -20.531 -28.344 1 53.31 177 VAL B O 1
ATOM 2792 N N . GLY B 1 178 ? 16.25 -20.891 -26.922 1 48.88 178 GLY B N 1
ATOM 2793 C CA . GLY B 1 178 ? 17.203 -20.828 -25.812 1 48.88 178 GLY B CA 1
ATOM 2794 C C . GLY B 1 178 ? 18.188 -21.984 -25.797 1 48.88 178 GLY B C 1
ATOM 2795 O O . GLY B 1 178 ? 19.344 -21.812 -25.422 1 48.88 178 GLY B O 1
ATOM 2796 N N . ILE B 1 179 ? 17.734 -23.125 -26.172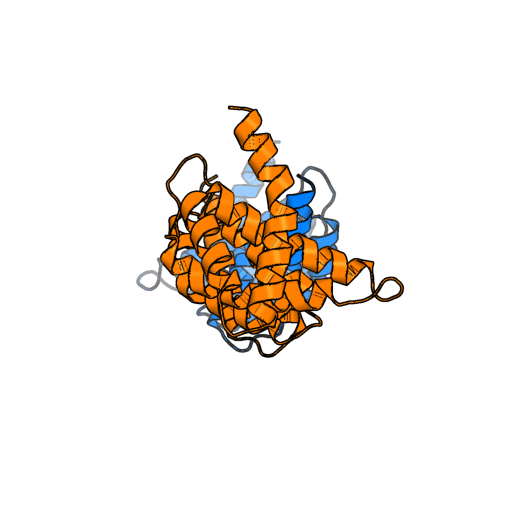 1 47.5 179 ILE B N 1
ATOM 2797 C CA . ILE B 1 179 ? 18.641 -24.266 -26.281 1 47.5 179 ILE B CA 1
ATOM 2798 C C . ILE B 1 179 ? 19.594 -24.047 -27.453 1 47.5 179 ILE B C 1
ATOM 2800 O O . ILE B 1 179 ? 20.781 -24.359 -27.359 1 47.5 179 ILE B O 1
ATOM 2804 N N . MET B 1 180 ? 19.094 -23.484 -28.578 1 43.34 180 MET B N 1
ATOM 2805 C CA . MET B 1 180 ? 20.016 -23.281 -29.688 1 43.34 180 MET B CA 1
ATOM 2806 C C . MET B 1 180 ? 21.016 -22.188 -29.359 1 43.34 180 MET B C 1
ATOM 2808 O O . MET B 1 180 ? 21.969 -21.969 -30.109 1 43.34 180 MET B O 1
ATOM 2812 N N . ALA B 1 181 ? 20.766 -21.406 -28.453 1 42.5 181 ALA B N 1
ATOM 2813 C CA . ALA B 1 181 ? 21.719 -20.328 -28.125 1 42.5 181 ALA B CA 1
ATOM 2814 C C . ALA B 1 181 ? 22.812 -20.844 -27.188 1 42.5 181 ALA B C 1
ATOM 2816 O O . ALA B 1 181 ? 23.719 -20.094 -26.812 1 42.5 181 ALA B O 1
ATOM 2817 N N . TYR B 1 182 ? 22.672 -21.984 -26.625 1 37.62 182 TYR B N 1
ATOM 2818 C CA . TYR B 1 182 ? 23.812 -22.609 -25.984 1 37.62 182 TYR B CA 1
ATOM 2819 C C . TYR B 1 182 ? 24.594 -23.484 -26.969 1 37.62 182 TYR B C 1
ATOM 2821 O O . TYR B 1 182 ? 24 -24.172 -27.797 1 37.62 182 TYR B O 1
#

InterPro domains:
  IPR011989 Armadillo-like helical [G3DSA:1.25.10.10] (3-125)
  IPR016024 Armadillo-type fold [SSF48371] (7-173)
  IPR045206 Maestro heat-like repeat-containing protein [PTHR23120] (4-135)
  IPR055408 MROH2B-like, HEAT-repeats domain [PF23210] (44-171)

Secondary structure (DSSP, 8-state):
-HHHHHHHHHHHHHHHHHHHH---HHHHHHHHHHHHHHTTTS-HHHHHHHHHHHHHHHHGGGG-GGGHHHHHHHHHHHHHHHH--SSS--SS-HHHHHHHHHHHHHHHHHHHHS-SSSSHHHHHHHHHHHHHHHHHHHHH-HHHHHHHHHHHHTSS-HHHHHHHHHHHHHHHHHHHHHHHT-/-HHHHHHHHHHHHHHHHHHHH---HHHHHHHHHHHHHHTTTS-HHHHHHHHHHHHHHHHGGGG-GGGHHHHHHHHHHHHHHHH--SSS--SS-HHHHHHHHHHHHHHHHHHHHS-SSSSHHHHHHHHHHHHHHHHHHHHH-HHHHHHHHHHHHTSS-HHHHHHHHHHHHHHHHHHHHHHHT-

Sequence (364 aa):
MTMLCSFMNSVFELLLKVWTGSRDLKVRLSSVEALGEMVGLVTRSQLKSALPRIIPTMLDLYKDQEVAFTAAHSLHNLLNASLLSESAPPLLEFEELAVVLITLLPLVSVNISKDERSYISKGLKTYNELQHCFLVTGLAYPEDLCMFLLSKCRSKDEASIVGALGTIKHLLPRFVVGIMAYMTMLCSFMNSVFELLLKVWTGSRDLKVRLSSVEALGEMVGLVTRSQLKSALPRIIPTMLDLYKDQEVAFTAAHSLHNLLNASLLSESAPPLLEFEELAVVLITLLPLVSVNISKDERSYISKGLKTYNELQHCFLVTGLAYPEDLCMFLLSKCRSKDEASIVGALGTIKHLLPRFVVGIMAY

pLDDT: mean 90.87, std 13.39, range [37.62, 98.56]

Radius of gyration: 26.87 Å; Cα contacts (8 Å, |Δi|>4): 361; chains: 2; bounding box: 40×75×70 Å